Protein AF-A0A423UB93-F1 (afdb_monomer)

Structure (mmCIF, N/CA/C/O backbone):
data_AF-A0A423UB93-F1
#
_entry.id   AF-A0A423UB93-F1
#
loop_
_atom_site.group_PDB
_atom_site.id
_atom_site.type_symbol
_atom_site.label_atom_id
_atom_site.label_alt_id
_atom_site.label_comp_id
_atom_site.label_asym_id
_atom_site.label_entity_id
_atom_site.label_seq_id
_atom_site.pdbx_PDB_ins_code
_atom_site.Cartn_x
_atom_site.Cartn_y
_atom_site.Cartn_z
_atom_site.occupancy
_atom_site.B_iso_or_equiv
_atom_site.auth_seq_id
_atom_site.auth_comp_id
_atom_site.auth_asym_id
_atom_site.auth_atom_id
_atom_site.pdbx_PDB_model_num
ATOM 1 N N . MET A 1 1 ? 77.803 41.487 4.333 1.00 33.72 1 MET A N 1
ATOM 2 C CA . MET A 1 1 ? 78.411 42.287 3.250 1.00 33.72 1 MET A CA 1
ATOM 3 C C . MET A 1 1 ? 77.451 42.306 2.078 1.00 33.72 1 MET A C 1
ATOM 5 O O . MET A 1 1 ? 76.863 41.278 1.773 1.00 33.72 1 MET A O 1
ATOM 9 N N . ASN A 1 2 ? 77.248 43.502 1.536 1.00 24.89 2 ASN A N 1
ATOM 10 C CA . ASN A 1 2 ? 76.267 43.894 0.525 1.00 24.89 2 ASN A CA 1
ATOM 11 C C . ASN A 1 2 ? 76.384 43.108 -0.789 1.00 24.89 2 ASN A C 1
ATOM 13 O O . ASN A 1 2 ? 77.498 42.842 -1.229 1.00 24.89 2 ASN A O 1
ATOM 17 N N . SER A 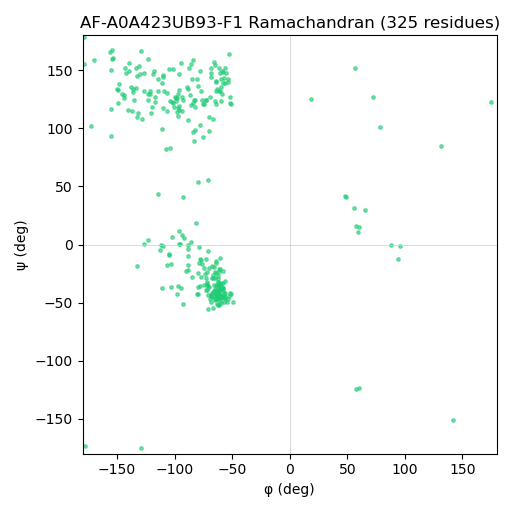1 3 ? 75.270 42.879 -1.490 1.00 27.81 3 SER A N 1
ATOM 18 C CA . SER A 1 3 ? 74.943 43.654 -2.707 1.00 27.81 3 SER A CA 1
ATOM 19 C C . SER A 1 3 ? 73.681 43.149 -3.427 1.00 27.81 3 SER A C 1
ATOM 21 O O . SER A 1 3 ? 73.551 41.996 -3.821 1.00 27.81 3 SER A O 1
ATOM 23 N N . SER A 1 4 ? 72.758 44.094 -3.564 1.00 25.36 4 SER A N 1
ATOM 24 C CA . SER A 1 4 ? 71.663 44.286 -4.527 1.00 25.36 4 SER A CA 1
ATOM 25 C C . SER A 1 4 ? 72.176 44.208 -5.998 1.00 25.36 4 SER A C 1
ATOM 27 O O . SER A 1 4 ? 73.375 44.369 -6.185 1.00 25.36 4 SER A O 1
ATOM 29 N N . ILE A 1 5 ? 71.443 44.047 -7.118 1.00 29.23 5 ILE A N 1
ATOM 30 C CA . ILE A 1 5 ? 70.077 44.398 -7.578 1.00 29.23 5 ILE A CA 1
ATOM 31 C C . ILE A 1 5 ? 69.901 43.843 -9.037 1.00 29.23 5 ILE A C 1
ATOM 33 O O . ILE A 1 5 ? 70.902 43.749 -9.739 1.00 29.23 5 ILE A O 1
ATOM 37 N N . SER A 1 6 ? 68.639 43.581 -9.454 1.00 26.97 6 SER A N 1
ATOM 38 C CA . SER A 1 6 ? 68.004 43.542 -10.818 1.00 26.97 6 SER A CA 1
ATOM 39 C C . SER A 1 6 ? 68.561 42.618 -11.943 1.00 26.97 6 SER A C 1
ATOM 41 O O . SER A 1 6 ? 69.736 42.301 -11.966 1.00 26.97 6 SER A O 1
ATOM 43 N N . ASN A 1 7 ? 67.804 42.106 -12.934 1.00 26.94 7 ASN A N 1
ATOM 44 C CA . ASN A 1 7 ? 66.597 42.604 -13.612 1.00 26.94 7 ASN A CA 1
ATOM 45 C C . ASN A 1 7 ? 65.929 41.535 -14.538 1.00 26.94 7 ASN A C 1
ATOM 47 O O . ASN A 1 7 ? 66.630 40.676 -15.060 1.00 26.94 7 ASN A O 1
ATOM 51 N N . LEU A 1 8 ? 64.627 41.742 -14.824 1.00 26.03 8 LEU A N 1
ATOM 52 C CA . LEU A 1 8 ? 63.845 41.460 -16.060 1.00 26.03 8 LEU A CA 1
ATOM 53 C C . LEU A 1 8 ? 63.448 40.027 -16.504 1.00 26.03 8 LEU A C 1
ATOM 55 O O . LEU A 1 8 ? 64.297 39.201 -16.820 1.00 26.03 8 LEU A O 1
ATOM 59 N N . GLY A 1 9 ? 62.134 39.852 -16.749 1.00 25.52 9 GLY A N 1
ATOM 60 C CA . GLY A 1 9 ? 61.626 39.153 -17.944 1.00 25.52 9 GLY A CA 1
ATOM 61 C C . GLY A 1 9 ? 60.557 38.068 -17.745 1.00 25.52 9 GLY A C 1
ATOM 62 O O . GLY A 1 9 ? 60.901 36.897 -17.671 1.00 25.52 9 GLY A O 1
ATOM 63 N N . ASP A 1 10 ? 59.288 38.491 -17.685 1.00 26.14 10 ASP A N 1
ATOM 64 C CA . ASP A 1 10 ? 58.016 37.867 -18.121 1.00 26.14 10 ASP A CA 1
ATOM 65 C C . ASP A 1 10 ? 57.930 36.352 -18.392 1.00 26.14 10 ASP A C 1
ATOM 67 O O . ASP A 1 10 ? 58.599 35.883 -19.302 1.00 26.14 10 ASP A O 1
ATOM 71 N N . ILE A 1 11 ? 56.979 35.651 -17.734 1.00 27.83 11 ILE A N 1
ATOM 72 C CA . ILE A 1 11 ? 55.852 34.904 -18.364 1.00 27.83 11 ILE A CA 1
ATOM 73 C C . ILE A 1 11 ? 54.698 34.775 -17.340 1.00 27.83 11 ILE A C 1
ATOM 75 O O . ILE A 1 11 ? 54.835 34.117 -16.308 1.00 27.83 11 ILE A O 1
ATOM 79 N N . GLU A 1 12 ? 53.541 35.368 -17.645 1.00 25.45 12 GLU A N 1
ATOM 80 C CA . GLU A 1 12 ? 52.267 35.165 -16.939 1.00 25.45 12 GLU A CA 1
ATOM 81 C C . GLU A 1 12 ? 51.601 33.830 -17.332 1.00 25.45 12 GLU A C 1
ATOM 83 O O . GLU A 1 12 ? 51.413 33.540 -18.512 1.00 25.45 12 GLU A O 1
ATOM 88 N N . ILE A 1 13 ? 51.149 33.050 -16.341 1.00 30.83 13 ILE A N 1
ATOM 89 C CA . ILE A 1 13 ? 50.100 32.026 -16.498 1.00 30.83 13 ILE A CA 1
ATOM 90 C C . ILE A 1 13 ? 49.107 32.220 -15.338 1.00 30.83 13 ILE A C 1
ATOM 92 O O . ILE A 1 13 ? 49.470 31.939 -14.192 1.00 30.83 13 ILE A O 1
ATOM 96 N N . PRO A 1 14 ? 47.865 32.692 -15.564 1.00 31.27 14 PRO A N 1
ATOM 97 C CA . PRO A 1 14 ? 46.893 32.804 -14.484 1.00 31.27 14 PRO A CA 1
ATOM 98 C C . PRO A 1 14 ? 46.320 31.436 -14.105 1.00 31.27 14 PRO A C 1
ATOM 100 O O . PRO A 1 14 ? 45.697 30.745 -14.912 1.00 31.27 14 PRO A O 1
ATOM 103 N N . ASN A 1 15 ? 46.514 31.083 -12.834 1.00 30.09 15 ASN A N 1
ATOM 104 C CA . ASN A 1 15 ? 45.893 29.949 -12.167 1.00 30.09 15 ASN A CA 1
ATOM 105 C C . ASN A 1 15 ? 44.367 30.103 -12.098 1.00 30.09 15 ASN A C 1
ATOM 107 O O . ASN A 1 15 ? 43.832 31.139 -11.703 1.00 30.09 15 ASN A O 1
ATOM 111 N N . VAL A 1 16 ? 43.690 29.010 -12.439 1.00 33.12 16 VAL A N 1
ATOM 112 C CA . VAL A 1 16 ? 42.244 28.817 -12.352 1.00 33.12 16 VAL A CA 1
ATOM 113 C C . VAL A 1 16 ? 41.783 28.938 -10.895 1.00 33.12 16 VAL A C 1
ATOM 115 O O . VAL A 1 16 ? 42.369 28.354 -9.983 1.00 33.12 16 VAL A O 1
ATOM 118 N N . LEU A 1 17 ? 40.720 29.719 -10.700 1.00 29.02 17 LEU A N 1
ATOM 119 C CA . LEU A 1 17 ? 40.068 30.011 -9.427 1.00 29.02 17 LEU A CA 1
ATOM 120 C C . LEU A 1 17 ? 39.715 28.748 -8.628 1.00 29.02 17 LEU A C 1
ATOM 122 O O . LEU A 1 17 ? 39.006 27.854 -9.087 1.00 29.02 17 LEU A O 1
ATOM 126 N N . ASN A 1 18 ? 40.178 28.758 -7.383 1.00 27.38 18 ASN A N 1
ATOM 127 C CA . ASN A 1 18 ? 39.911 27.796 -6.330 1.00 27.38 18 ASN A CA 1
ATOM 128 C C . ASN A 1 18 ? 38.508 28.072 -5.745 1.00 27.38 18 ASN A C 1
ATOM 130 O O . ASN A 1 18 ? 38.335 29.029 -4.989 1.00 27.38 18 ASN A O 1
ATOM 134 N N . GLN A 1 19 ? 37.495 27.274 -6.101 1.00 29.36 19 GLN A N 1
ATOM 135 C CA . GLN A 1 19 ? 36.200 27.290 -5.410 1.00 29.36 19 GLN A CA 1
ATOM 136 C C . GLN A 1 19 ? 36.189 26.228 -4.309 1.00 29.36 19 GLN A C 1
ATOM 138 O O . GLN A 1 19 ? 36.280 25.027 -4.556 1.00 29.36 19 GLN A O 1
ATOM 143 N N . GLN A 1 20 ? 36.094 26.722 -3.076 1.00 28.02 20 GLN A N 1
ATOM 144 C CA . GLN A 1 20 ? 35.960 25.966 -1.839 1.00 28.02 20 GLN A CA 1
ATOM 145 C C . GLN A 1 20 ? 34.811 24.950 -1.931 1.00 28.02 20 GLN A C 1
ATOM 147 O O . GLN A 1 20 ? 33.651 25.314 -2.121 1.00 28.02 20 GLN A O 1
ATOM 152 N N . GLN A 1 21 ? 35.136 23.669 -1.746 1.00 27.20 21 GLN A N 1
ATOM 153 C CA . GLN A 1 21 ? 34.155 22.613 -1.516 1.00 27.20 21 GLN A CA 1
ATOM 154 C C . GLN A 1 21 ? 33.481 22.841 -0.158 1.00 27.20 21 GLN A C 1
ATOM 156 O O . GLN A 1 21 ? 34.082 22.639 0.896 1.00 27.20 21 GLN A O 1
ATOM 161 N N . THR A 1 22 ? 32.217 23.255 -0.184 1.00 29.25 22 THR A N 1
ATOM 162 C CA . THR A 1 22 ? 31.338 23.200 0.984 1.00 29.25 22 THR A CA 1
ATOM 163 C C . THR A 1 22 ? 30.761 21.790 1.088 1.00 29.25 22 THR A C 1
ATOM 165 O O . THR A 1 22 ? 30.099 21.287 0.184 1.00 29.25 22 THR A O 1
ATOM 168 N N . VAL A 1 23 ? 31.063 21.119 2.195 1.00 31.30 23 VAL A N 1
ATOM 169 C CA . VAL A 1 23 ? 30.546 19.787 2.528 1.00 31.30 23 VAL A CA 1
ATOM 170 C C . VAL A 1 23 ? 29.092 19.943 3.008 1.00 31.30 23 VAL A C 1
ATOM 172 O O . VAL A 1 23 ? 28.875 20.702 3.958 1.00 31.30 23 VAL A O 1
ATOM 175 N N . PRO A 1 24 ? 28.078 19.272 2.425 1.00 31.25 24 PRO A N 1
ATOM 176 C CA . PRO A 1 24 ? 26.710 19.397 2.921 1.00 31.25 24 PRO A CA 1
ATOM 177 C C . PRO A 1 24 ? 26.540 18.668 4.258 1.00 31.25 24 PRO A C 1
ATOM 179 O O . PRO A 1 24 ? 26.809 17.471 4.376 1.00 31.25 24 PRO A O 1
ATOM 182 N N . ARG A 1 25 ? 26.070 19.404 5.271 1.00 30.19 25 ARG A N 1
ATOM 183 C CA . ARG A 1 25 ? 25.641 18.872 6.571 1.00 30.19 25 ARG A CA 1
ATOM 184 C C . ARG A 1 25 ? 24.423 17.954 6.419 1.00 30.19 25 ARG A C 1
ATOM 186 O O . ARG A 1 25 ? 23.482 18.262 5.694 1.00 30.19 25 ARG A O 1
ATOM 193 N N . GLN A 1 26 ? 24.433 16.864 7.184 1.00 37.31 26 GLN A N 1
ATOM 194 C CA . GLN A 1 26 ? 23.295 15.983 7.430 1.00 37.31 26 GLN A CA 1
ATOM 195 C C . GLN A 1 26 ? 22.251 16.688 8.308 1.00 37.31 26 GLN A C 1
ATOM 197 O O . GLN A 1 26 ? 22.400 16.697 9.523 1.00 37.31 26 GLN A O 1
ATOM 202 N N . THR A 1 27 ? 21.217 17.261 7.693 1.00 39.78 27 THR A N 1
ATOM 203 C CA . THR A 1 27 ? 19.857 17.430 8.245 1.00 39.78 27 THR A CA 1
ATOM 204 C C . THR A 1 27 ? 18.961 17.977 7.127 1.00 39.78 27 THR A C 1
ATOM 206 O O . THR A 1 27 ? 19.032 19.150 6.774 1.00 39.78 27 THR A O 1
ATOM 209 N N . GLY A 1 28 ? 18.145 17.120 6.509 1.00 29.50 28 GLY A N 1
ATOM 210 C CA . GLY A 1 28 ? 17.323 17.482 5.348 1.00 29.50 28 GLY A CA 1
ATOM 211 C C . GLY A 1 28 ? 15.844 17.590 5.690 1.00 29.50 28 GLY A C 1
ATOM 212 O O . GLY A 1 28 ? 15.096 16.651 5.447 1.00 29.50 28 GLY A O 1
ATOM 213 N N . SER A 1 29 ? 15.436 18.735 6.240 1.00 29.66 29 SER A N 1
ATOM 214 C CA . SER A 1 29 ? 14.033 19.162 6.281 1.00 29.66 29 SER A CA 1
ATOM 215 C C . SER A 1 29 ? 13.413 19.219 4.880 1.00 29.66 29 SER A C 1
ATOM 217 O O . SER A 1 29 ? 14.084 19.495 3.887 1.00 29.66 29 SER A O 1
ATOM 219 N N . LEU A 1 30 ? 12.096 19.015 4.844 1.00 42.00 30 LEU A N 1
ATOM 220 C CA . LEU A 1 30 ? 11.211 18.930 3.679 1.00 42.00 30 LEU A CA 1
ATOM 221 C C . LEU A 1 30 ? 10.988 20.279 2.950 1.00 42.00 30 LEU A C 1
ATOM 223 O O . LEU A 1 30 ? 9.855 20.724 2.788 1.00 42.00 30 LEU A O 1
ATOM 227 N N . ALA A 1 31 ? 12.045 20.968 2.520 1.00 43.59 31 ALA A N 1
ATOM 228 C CA . ALA A 1 31 ? 11.890 22.172 1.701 1.00 43.59 31 ALA A CA 1
ATOM 229 C C . ALA A 1 31 ? 13.125 22.455 0.843 1.00 43.59 31 ALA A C 1
ATOM 231 O O . ALA A 1 31 ? 14.027 23.166 1.279 1.00 43.59 31 ALA A O 1
ATOM 232 N N . THR A 1 32 ? 13.142 21.974 -0.403 1.00 34.62 32 THR A N 1
ATOM 233 C CA . THR A 1 32 ? 14.061 22.497 -1.421 1.00 34.62 32 THR A CA 1
ATOM 234 C C . THR A 1 32 ? 13.432 22.542 -2.825 1.00 34.62 32 THR A C 1
ATOM 236 O O . THR A 1 32 ? 12.913 21.555 -3.334 1.00 34.62 32 THR A O 1
ATOM 239 N N . HIS A 1 33 ? 13.549 23.740 -3.419 1.00 38.16 33 HIS A N 1
ATOM 240 C CA . HIS A 1 33 ? 13.432 24.151 -4.831 1.00 38.16 33 HIS A CA 1
ATOM 241 C C . HIS A 1 33 ? 12.033 2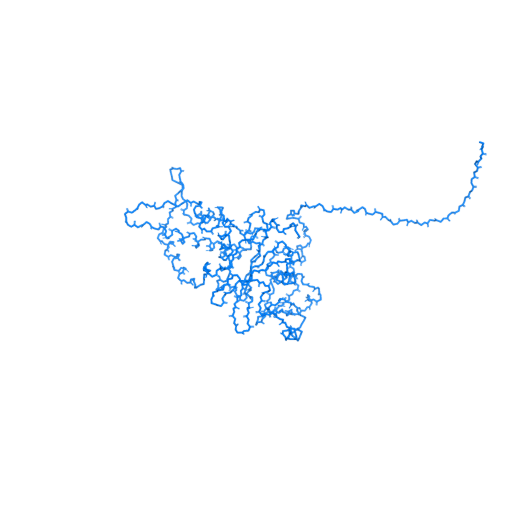4.309 -5.468 1.00 38.16 33 HIS A C 1
ATOM 243 O O . HIS A 1 33 ? 11.404 23.374 -5.954 1.00 38.16 33 HIS A O 1
ATOM 249 N N . SER A 1 34 ? 11.602 25.573 -5.574 1.00 40.22 34 SER A N 1
ATOM 250 C CA . SER A 1 34 ? 10.410 26.037 -6.304 1.00 40.22 34 SER A CA 1
ATOM 251 C C . SER A 1 34 ? 10.423 25.734 -7.809 1.00 40.22 34 SER A C 1
ATOM 253 O O . SER A 1 34 ? 9.355 25.686 -8.418 1.00 40.22 34 SER A O 1
ATOM 255 N N . ASP A 1 35 ? 11.596 25.496 -8.404 1.00 37.53 35 ASP A N 1
ATOM 256 C CA . ASP A 1 35 ? 11.749 25.332 -9.857 1.00 37.53 35 ASP A CA 1
ATOM 257 C C . ASP A 1 35 ? 11.484 23.892 -10.342 1.00 37.53 35 ASP A C 1
ATOM 259 O O . ASP A 1 35 ? 10.946 23.698 -11.436 1.00 37.53 35 ASP A O 1
ATOM 263 N N . ASP A 1 36 ? 11.716 22.873 -9.504 1.00 47.88 36 ASP A N 1
ATOM 264 C CA . ASP A 1 36 ? 11.377 21.470 -9.818 1.00 47.88 36 ASP A CA 1
ATOM 265 C C . ASP A 1 36 ? 9.854 21.248 -9.920 1.00 47.88 36 ASP A C 1
ATOM 267 O O . ASP A 1 36 ? 9.362 20.383 -10.660 1.00 47.88 36 ASP A O 1
ATOM 271 N N . HIS A 1 37 ? 9.067 22.080 -9.235 1.00 48.88 37 HIS A N 1
ATOM 272 C CA . HIS A 1 37 ? 7.607 22.041 -9.304 1.00 48.88 37 HIS A CA 1
ATOM 273 C C . HIS A 1 37 ? 7.040 22.505 -10.654 1.00 48.88 37 HIS A C 1
ATOM 275 O O . HIS A 1 37 ? 5.893 22.180 -10.961 1.00 48.88 37 HIS A O 1
ATOM 281 N N . ALA A 1 38 ? 7.793 23.253 -11.469 1.00 45.78 38 ALA A N 1
ATOM 282 C CA . ALA A 1 38 ? 7.314 23.719 -12.771 1.00 45.78 38 ALA A CA 1
ATOM 283 C C . ALA A 1 38 ? 7.413 22.618 -13.844 1.00 45.78 38 ALA A C 1
ATOM 285 O O . ALA A 1 38 ? 6.462 22.396 -14.595 1.00 45.78 38 ALA A O 1
ATOM 286 N N . ILE A 1 39 ? 8.525 21.874 -13.868 1.00 52.16 39 ILE A N 1
ATOM 287 C CA . ILE A 1 39 ? 8.779 20.791 -14.837 1.00 52.16 39 ILE A CA 1
ATOM 288 C C . ILE A 1 39 ? 7.886 19.571 -14.548 1.00 52.16 39 ILE A C 1
ATOM 290 O O . ILE A 1 39 ? 7.381 18.924 -15.465 1.00 52.16 39 ILE A O 1
ATOM 294 N N . THR A 1 40 ? 7.615 19.287 -13.272 1.00 56.25 40 THR A N 1
ATOM 295 C CA . THR A 1 40 ? 6.806 18.132 -12.839 1.00 56.25 40 THR A CA 1
ATOM 296 C C . THR A 1 40 ? 5.299 18.265 -13.105 1.00 56.25 40 THR A C 1
ATOM 298 O O . THR A 1 40 ? 4.586 17.258 -13.061 1.00 56.25 40 THR A O 1
ATOM 301 N N . ARG A 1 41 ? 4.802 19.465 -13.450 1.00 57.19 41 ARG A N 1
ATOM 302 C CA . ARG A 1 41 ? 3.390 19.701 -13.828 1.00 57.19 41 ARG A CA 1
ATOM 303 C C . ARG A 1 41 ? 3.044 19.227 -15.239 1.00 57.19 41 ARG A C 1
ATOM 305 O O . ARG A 1 41 ? 1.864 19.077 -15.557 1.00 57.19 41 ARG A O 1
ATOM 312 N N . ILE A 1 42 ? 4.043 18.981 -16.087 1.00 64.81 42 ILE A N 1
ATOM 313 C CA . ILE A 1 42 ? 3.837 18.545 -17.469 1.00 64.81 42 ILE A CA 1
ATOM 314 C C . ILE A 1 42 ? 4.107 17.044 -17.563 1.00 64.81 42 ILE A C 1
ATOM 316 O O . ILE A 1 42 ? 5.188 16.550 -17.247 1.00 64.81 42 ILE A O 1
ATOM 320 N N . LYS A 1 43 ? 3.104 16.292 -18.025 1.00 75.25 43 LYS A N 1
ATOM 321 C CA . LYS A 1 43 ? 3.238 14.849 -18.251 1.00 75.25 43 LYS A CA 1
ATOM 322 C C . LYS A 1 43 ? 4.270 14.598 -19.350 1.00 75.25 43 LYS A C 1
ATOM 324 O O . LYS A 1 43 ? 4.071 15.017 -20.486 1.00 75.25 43 LYS A O 1
ATOM 329 N N . ASN A 1 44 ? 5.323 13.852 -19.033 1.00 82.62 44 ASN A N 1
ATOM 330 C CA . ASN A 1 44 ? 6.382 13.485 -19.978 1.00 82.62 44 ASN A CA 1
ATOM 331 C C . ASN A 1 44 ? 6.131 12.153 -20.701 1.00 82.62 44 ASN A C 1
ATOM 333 O O . ASN A 1 44 ? 7.014 11.660 -21.392 1.00 82.62 44 ASN A O 1
ATOM 337 N N . MET A 1 45 ? 4.966 11.529 -20.504 1.00 87.12 45 MET A N 1
ATOM 338 C CA . MET A 1 45 ? 4.680 10.207 -21.050 1.00 87.12 45 MET A CA 1
ATOM 339 C C . MET A 1 45 ? 3.201 10.037 -21.366 1.00 87.12 45 MET A C 1
ATOM 341 O O . MET A 1 45 ? 2.330 10.326 -20.544 1.00 87.12 45 MET A O 1
ATOM 345 N N . ARG A 1 46 ? 2.923 9.521 -22.566 1.00 90.50 46 ARG A N 1
ATOM 346 C CA . ARG A 1 46 ? 1.554 9.319 -23.056 1.00 90.50 46 ARG A CA 1
ATOM 347 C C . ARG A 1 46 ? 0.922 8.044 -22.501 1.00 90.50 46 ARG A C 1
ATOM 349 O O . ARG A 1 46 ? -0.252 8.057 -22.124 1.00 90.50 46 ARG A O 1
ATOM 356 N N . MET A 1 47 ? 1.679 6.947 -22.453 1.00 95.75 47 MET A N 1
ATOM 357 C CA . MET A 1 47 ? 1.148 5.631 -22.099 1.00 95.75 47 MET A CA 1
ATOM 358 C C . MET A 1 47 ? 2.221 4.692 -21.541 1.00 95.75 47 MET A C 1
ATOM 360 O O . MET A 1 47 ? 3.373 4.725 -21.966 1.00 95.75 47 MET A O 1
ATOM 364 N N . ILE A 1 48 ? 1.815 3.783 -20.656 1.00 97.44 48 ILE A N 1
ATOM 365 C CA . ILE A 1 48 ? 2.585 2.582 -20.311 1.00 97.44 48 ILE A CA 1
ATOM 366 C C . ILE A 1 48 ? 1.806 1.319 -20.674 1.00 97.44 48 ILE A C 1
ATOM 368 O O . ILE A 1 48 ? 0.576 1.317 -20.606 1.00 97.44 48 ILE A O 1
ATOM 372 N N . GLU A 1 49 ? 2.512 0.244 -21.014 1.00 98.06 49 GLU A N 1
ATOM 373 C CA . GLU A 1 49 ? 1.975 -1.115 -21.117 1.00 98.06 49 GLU A CA 1
ATOM 374 C C . GLU A 1 49 ? 2.547 -1.952 -19.964 1.00 98.06 49 GLU A C 1
ATOM 376 O O . GLU A 1 49 ? 3.761 -2.123 -19.864 1.00 98.06 49 GLU A O 1
ATOM 381 N N . LEU A 1 50 ? 1.679 -2.439 -19.075 1.00 98.00 50 LEU A N 1
ATOM 382 C CA . LEU A 1 50 ? 2.033 -3.266 -17.921 1.00 98.00 50 LEU A CA 1
ATOM 383 C C . LEU A 1 50 ? 1.108 -4.485 -17.876 1.00 98.00 50 LEU A C 1
ATOM 385 O O . LEU A 1 50 ? -0.101 -4.361 -17.654 1.00 98.00 50 LEU A O 1
ATOM 389 N N . GLY A 1 51 ? 1.683 -5.668 -18.098 1.00 95.25 51 GLY A N 1
ATOM 390 C CA . GLY A 1 51 ? 0.912 -6.901 -18.257 1.00 95.25 51 GLY A CA 1
ATOM 391 C C . GLY A 1 51 ? -0.092 -6.761 -19.404 1.00 95.25 51 GLY A C 1
ATOM 392 O O . GLY A 1 51 ? 0.272 -6.411 -20.523 1.00 95.25 51 GLY A O 1
ATOM 393 N N . LYS A 1 52 ? -1.376 -6.989 -19.119 1.00 94.50 52 LYS A N 1
ATOM 394 C CA . LYS A 1 52 ? -2.471 -6.857 -20.099 1.00 94.50 52 LYS A CA 1
ATOM 395 C C . LYS A 1 52 ? -3.043 -5.441 -20.235 1.00 94.50 52 LYS A C 1
ATOM 397 O O . LYS A 1 52 ? -4.011 -5.249 -20.967 1.00 94.50 52 LYS A O 1
ATOM 402 N N . TYR A 1 53 ? -2.503 -4.459 -19.513 1.00 97.81 53 TYR A N 1
ATOM 403 C CA . TYR A 1 53 ? -3.090 -3.125 -19.421 1.00 97.81 53 TYR A CA 1
ATOM 404 C C . TYR A 1 53 ? -2.252 -2.071 -20.126 1.00 97.81 53 TYR A C 1
ATOM 406 O O . TYR A 1 53 ? -1.036 -2.009 -19.957 1.00 97.81 53 TYR A O 1
ATOM 414 N N . ARG A 1 54 ? -2.940 -1.172 -20.831 1.00 97.69 54 ARG A N 1
ATOM 415 C CA . ARG A 1 54 ? -2.396 0.115 -21.259 1.00 97.69 54 ARG A CA 1
ATOM 416 C C . ARG A 1 54 ? -2.963 1.217 -20.382 1.00 97.69 54 ARG A C 1
ATOM 418 O O . ARG A 1 54 ? -4.179 1.346 -20.262 1.00 97.69 54 ARG A O 1
ATOM 425 N N . ILE A 1 55 ? -2.087 1.982 -19.744 1.00 97.62 55 ILE A N 1
ATOM 426 C CA . ILE A 1 55 ? -2.455 2.917 -18.680 1.00 97.62 55 ILE A CA 1
ATOM 427 C C . ILE A 1 55 ? -1.898 4.294 -19.032 1.00 97.62 55 ILE A C 1
ATOM 429 O O . ILE A 1 55 ? -0.728 4.420 -19.390 1.00 97.62 55 ILE A O 1
ATOM 433 N N . LYS A 1 56 ? -2.736 5.329 -18.934 1.00 96.62 56 LYS A N 1
ATOM 434 C CA . LYS A 1 56 ? -2.311 6.724 -19.098 1.00 96.62 56 LYS A CA 1
ATOM 435 C C . LYS A 1 56 ? -1.748 7.247 -17.768 1.00 96.62 56 LYS A C 1
ATOM 437 O O . LYS A 1 56 ? -2.491 7.230 -16.783 1.00 96.62 56 LYS A O 1
ATOM 442 N N . PRO A 1 57 ? -0.491 7.719 -17.721 1.00 95.38 57 PRO A N 1
ATOM 443 C CA . PRO A 1 57 ? 0.071 8.356 -16.535 1.00 95.38 57 PRO A CA 1
ATOM 444 C C . PRO A 1 57 ? -0.711 9.596 -16.083 1.00 95.38 57 PRO A C 1
ATOM 446 O O . PRO A 1 57 ? -1.316 10.328 -16.880 1.00 95.38 57 PRO A O 1
ATOM 449 N N . TRP A 1 58 ? -0.703 9.841 -14.777 1.00 93.94 58 TRP A N 1
ATOM 450 C CA . TRP A 1 58 ? -1.342 11.006 -14.166 1.00 93.94 58 TRP A CA 1
ATOM 451 C C . TRP A 1 58 ? -0.355 12.146 -13.972 1.00 93.94 58 TRP A C 1
ATOM 453 O O . TRP A 1 58 ? -0.716 13.287 -14.237 1.00 93.94 58 TRP A O 1
ATOM 463 N N . TYR A 1 59 ? 0.883 11.818 -13.614 1.00 92.50 59 TYR A N 1
ATOM 464 C CA . TYR A 1 59 ? 1.926 12.779 -13.283 1.00 92.50 59 TYR A CA 1
ATOM 465 C C . TYR A 1 59 ? 3.208 12.503 -14.063 1.00 92.50 59 TYR A C 1
ATOM 467 O O . TYR A 1 59 ? 3.387 11.434 -14.657 1.00 92.50 59 TYR A O 1
ATOM 475 N N . PHE A 1 60 ? 4.113 13.477 -14.035 1.00 91.81 60 PHE A N 1
ATOM 476 C CA . PHE A 1 60 ? 5.495 13.290 -14.452 1.00 91.81 60 PHE A CA 1
ATOM 477 C C . PHE A 1 60 ? 6.165 12.181 -13.633 1.00 91.81 60 PHE A C 1
ATOM 479 O O . PHE A 1 60 ? 6.010 12.139 -12.408 1.00 91.81 60 PHE A O 1
ATOM 486 N N . SER A 1 61 ? 6.958 11.339 -14.301 1.00 92.88 61 SER A N 1
ATOM 487 C CA . SER A 1 61 ? 7.892 10.411 -13.658 1.00 92.88 61 SER A CA 1
ATOM 488 C C . SER A 1 61 ? 9.263 10.469 -14.342 1.00 92.88 61 SER A C 1
ATOM 490 O O . SER A 1 61 ? 9.312 10.439 -15.575 1.00 92.88 61 SER A O 1
ATOM 492 N N . PRO A 1 62 ? 10.373 10.520 -13.587 1.00 92.56 62 PRO A N 1
ATOM 493 C CA . PRO A 1 62 ? 11.726 10.732 -14.105 1.00 92.56 62 PRO A CA 1
ATOM 494 C C . PRO A 1 62 ? 12.336 9.451 -14.698 1.00 92.56 62 PRO A C 1
ATOM 496 O O . PRO A 1 62 ? 13.428 9.027 -14.328 1.00 92.56 62 PRO A O 1
ATOM 499 N N . TYR A 1 63 ? 11.628 8.811 -15.631 1.00 93.38 63 TYR A N 1
ATOM 500 C CA . TYR A 1 63 ? 12.236 7.798 -16.492 1.00 93.38 63 TYR A CA 1
ATOM 501 C C . TYR A 1 63 ? 13.367 8.431 -17.323 1.00 93.38 63 TYR A C 1
ATOM 503 O O . TYR A 1 63 ? 13.286 9.622 -17.637 1.00 93.38 63 TYR A O 1
ATOM 511 N N . PRO A 1 64 ? 14.399 7.660 -17.725 1.00 92.38 64 PRO A N 1
ATOM 512 C CA . PRO A 1 64 ? 15.492 8.198 -18.530 1.00 92.38 64 PRO A CA 1
ATOM 513 C C . PRO A 1 64 ? 14.980 8.901 -19.796 1.00 92.38 64 PRO A C 1
ATOM 515 O O . PRO A 1 64 ? 14.034 8.428 -20.429 1.00 92.38 64 PRO A O 1
ATOM 518 N N . GLN A 1 65 ? 15.616 10.011 -20.180 1.00 87.31 65 GLN A N 1
ATOM 519 C CA . GLN A 1 65 ? 15.136 10.928 -21.228 1.00 87.31 65 GLN A CA 1
ATOM 520 C C . GLN A 1 65 ? 14.882 10.244 -22.583 1.00 87.31 65 GLN A C 1
ATOM 522 O O . GLN A 1 65 ? 13.947 10.572 -23.305 1.00 87.31 65 GLN A O 1
ATOM 527 N N . GLU A 1 66 ? 15.647 9.207 -22.909 1.00 89.06 66 GLU A N 1
ATOM 528 C CA . GLU A 1 66 ? 15.443 8.377 -24.104 1.00 89.06 66 GLU A CA 1
ATOM 529 C C . GLU A 1 66 ? 14.082 7.649 -24.163 1.00 89.06 66 GLU A C 1
ATOM 531 O O . GLU A 1 66 ? 13.738 7.080 -25.200 1.00 89.06 66 GLU A O 1
ATOM 536 N N . TYR A 1 67 ? 13.318 7.636 -23.067 1.00 88.88 67 TYR A N 1
ATOM 537 C CA . TYR A 1 67 ? 11.974 7.069 -22.993 1.00 88.88 67 TYR A CA 1
ATOM 538 C C . TYR A 1 67 ? 10.859 8.123 -23.003 1.00 88.88 67 TYR A C 1
ATOM 540 O O . TYR A 1 67 ? 9.714 7.767 -23.275 1.00 88.88 67 TYR A O 1
ATOM 548 N N . THR A 1 68 ? 11.154 9.399 -22.730 1.00 79.81 68 THR A N 1
ATOM 549 C CA . THR A 1 68 ? 10.125 10.452 -22.604 1.00 79.81 68 THR A CA 1
ATOM 550 C C . THR A 1 68 ? 9.504 10.835 -23.946 1.00 79.81 68 THR A C 1
ATOM 552 O O . THR A 1 68 ? 8.369 11.290 -24.001 1.00 79.81 68 THR A O 1
ATOM 555 N N . ASN A 1 69 ? 10.217 10.598 -25.049 1.00 80.94 69 ASN A N 1
ATOM 556 C CA . ASN A 1 69 ? 9.729 10.885 -26.401 1.00 80.94 69 ASN A CA 1
ATOM 557 C C . ASN A 1 69 ? 8.946 9.716 -27.024 1.00 80.94 69 ASN A C 1
ATOM 559 O O . ASN A 1 69 ? 8.507 9.809 -28.168 1.00 80.94 69 ASN A O 1
ATOM 563 N N . LEU A 1 70 ? 8.794 8.598 -26.306 1.00 87.75 70 LEU A N 1
ATOM 564 C CA . LEU A 1 70 ? 8.075 7.430 -26.803 1.00 87.75 70 LEU A CA 1
ATOM 565 C C . LEU A 1 70 ? 6.571 7.566 -26.551 1.00 87.75 70 LEU A C 1
ATOM 567 O O . LEU A 1 70 ? 6.135 7.980 -25.477 1.00 87.75 70 LEU A O 1
ATOM 571 N N . ASP A 1 71 ? 5.762 7.104 -27.507 1.00 89.44 71 ASP A N 1
ATOM 572 C CA . ASP A 1 71 ? 4.308 7.028 -27.325 1.00 89.44 71 ASP A CA 1
ATOM 573 C C . ASP A 1 71 ? 3.906 6.041 -26.221 1.00 89.44 71 ASP A C 1
ATOM 575 O O . ASP A 1 71 ? 2.871 6.210 -25.572 1.00 89.44 71 ASP A O 1
ATOM 579 N N . CYS A 1 72 ? 4.718 5.002 -26.002 1.00 95.12 72 CYS A N 1
ATOM 580 C CA . CYS A 1 72 ? 4.466 4.002 -24.977 1.00 95.12 72 CYS A CA 1
ATOM 581 C C . CYS A 1 72 ? 5.757 3.388 -24.422 1.00 95.12 72 CYS A C 1
ATOM 583 O O . CYS A 1 72 ? 6.622 2.951 -25.185 1.00 95.12 72 CYS A O 1
ATOM 585 N N . ILE A 1 73 ? 5.847 3.291 -23.092 1.00 96.25 73 ILE A N 1
ATOM 586 C CA . ILE A 1 73 ? 6.859 2.480 -22.403 1.00 96.25 73 ILE A CA 1
ATOM 587 C C . ILE A 1 73 ? 6.275 1.114 -22.051 1.00 96.25 73 ILE A C 1
ATOM 589 O O . ILE A 1 73 ? 5.201 1.013 -21.466 1.00 96.25 73 ILE A O 1
ATOM 593 N N . TYR A 1 74 ? 7.027 0.056 -22.335 1.00 97.81 74 TYR A N 1
ATOM 594 C CA . TYR A 1 74 ? 6.627 -1.323 -22.066 1.00 97.81 74 TYR A CA 1
ATOM 595 C C . TYR A 1 74 ? 7.320 -1.828 -20.803 1.00 97.81 74 TYR A C 1
ATOM 597 O O . TYR A 1 74 ? 8.547 -1.830 -20.733 1.00 97.81 74 TYR A O 1
ATOM 605 N N . ILE A 1 75 ? 6.561 -2.259 -19.801 1.00 98.38 75 ILE A N 1
ATOM 606 C CA . ILE A 1 75 ? 7.073 -2.619 -18.477 1.00 98.38 75 ILE A CA 1
ATOM 607 C C . ILE A 1 75 ? 6.809 -4.102 -18.220 1.00 98.38 75 ILE A C 1
ATOM 609 O O . ILE A 1 75 ? 5.684 -4.586 -18.333 1.00 98.38 75 ILE A O 1
ATOM 613 N N . CYS A 1 76 ? 7.860 -4.837 -17.856 1.00 98.31 76 CYS A N 1
ATOM 614 C CA . CYS A 1 76 ? 7.725 -6.225 -17.424 1.00 98.31 76 CYS A CA 1
ATOM 615 C C . CYS A 1 76 ? 6.922 -6.308 -16.123 1.00 98.31 76 CYS A C 1
ATOM 617 O O . CYS A 1 76 ? 7.329 -5.726 -15.123 1.00 98.31 76 CYS A O 1
ATOM 619 N N . GLU A 1 77 ? 5.828 -7.070 -16.107 1.00 96.62 77 GLU A N 1
ATOM 620 C CA . GLU A 1 77 ? 4.942 -7.159 -14.936 1.00 96.62 77 GLU A CA 1
ATOM 621 C C . GLU A 1 77 ? 5.564 -7.852 -13.715 1.00 96.62 77 GLU A C 1
ATOM 623 O O . GLU A 1 77 ? 5.094 -7.641 -12.603 1.00 96.62 77 GLU A O 1
ATOM 628 N N . PHE A 1 78 ? 6.643 -8.620 -13.908 1.00 97.62 78 PHE A N 1
ATOM 629 C CA . PHE A 1 78 ? 7.292 -9.370 -12.828 1.00 97.62 78 PHE A CA 1
ATOM 630 C C . PHE A 1 78 ? 8.519 -8.676 -12.244 1.00 97.62 78 PHE A C 1
ATOM 632 O O . PHE A 1 78 ? 8.691 -8.682 -11.036 1.00 97.62 78 PHE A O 1
ATOM 639 N N . CYS A 1 79 ? 9.387 -8.086 -13.076 1.00 97.88 79 CYS A N 1
ATOM 640 C CA . CYS A 1 79 ? 10.623 -7.433 -12.607 1.00 97.88 79 CYS A CA 1
ATOM 641 C C . CYS A 1 79 ? 10.607 -5.902 -12.736 1.00 97.88 79 CYS A C 1
ATOM 643 O O . CYS A 1 79 ? 11.596 -5.241 -12.416 1.00 97.88 79 CYS A O 1
ATOM 645 N N . LEU A 1 80 ? 9.515 -5.344 -13.269 1.00 98.50 80 LEU A N 1
ATOM 646 C CA . LEU A 1 80 ? 9.286 -3.911 -13.491 1.00 98.50 80 LEU A CA 1
ATOM 647 C C . LEU A 1 80 ? 10.302 -3.218 -14.408 1.00 98.50 80 LEU A C 1
ATOM 649 O O . LEU A 1 80 ? 10.293 -1.996 -14.552 1.00 98.50 80 LEU A O 1
ATOM 653 N N . LYS A 1 81 ? 11.159 -3.980 -15.096 1.00 98.06 81 LYS A N 1
ATOM 654 C CA . LYS A 1 81 ? 12.120 -3.412 -16.039 1.00 98.06 81 LYS A CA 1
ATOM 655 C C . LYS A 1 81 ? 11.383 -2.859 -17.263 1.00 98.06 81 LYS A C 1
ATOM 657 O O . LYS A 1 81 ? 10.631 -3.579 -17.922 1.00 98.06 81 LYS A O 1
ATOM 662 N N . TYR A 1 82 ? 11.648 -1.599 -17.584 1.00 97.00 82 TYR A N 1
ATOM 663 C CA . TYR A 1 82 ? 11.039 -0.866 -18.694 1.00 97.00 82 TYR A CA 1
ATOM 664 C C . TYR A 1 82 ? 11.799 -1.060 -20.021 1.00 97.00 82 TYR A C 1
ATOM 666 O O . TYR A 1 82 ? 12.998 -1.361 -20.049 1.00 97.00 82 TYR A O 1
ATOM 674 N N . ARG A 1 83 ? 11.088 -0.961 -21.149 1.00 97.06 83 ARG A N 1
ATOM 675 C CA . ARG A 1 83 ? 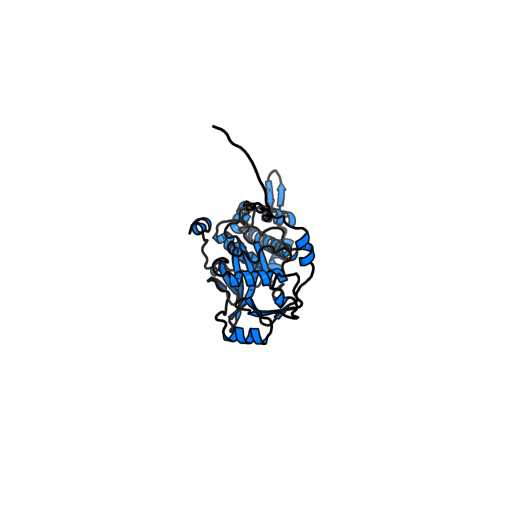11.558 -1.239 -22.516 1.00 97.06 83 ARG A CA 1
ATOM 676 C C . ARG A 1 83 ? 10.968 -0.247 -23.514 1.00 97.06 83 ARG A C 1
ATOM 678 O O . ARG A 1 83 ? 9.828 0.183 -23.374 1.00 97.06 83 ARG A O 1
ATOM 685 N N . LYS A 1 84 ? 11.754 0.053 -24.555 1.00 94.75 84 LYS A N 1
ATOM 686 C CA . LYS A 1 84 ? 11.408 1.026 -25.606 1.00 94.75 84 LYS A CA 1
ATOM 687 C C . LYS A 1 84 ? 10.355 0.525 -26.602 1.00 94.75 84 LYS A C 1
ATOM 689 O O . LYS A 1 84 ? 9.757 1.319 -27.310 1.00 94.75 84 LYS A O 1
ATOM 694 N N . SER A 1 85 ? 10.154 -0.790 -26.708 1.00 95.44 85 SER A N 1
ATOM 695 C CA . SER A 1 85 ? 9.214 -1.378 -27.668 1.00 95.44 85 SER A CA 1
ATOM 696 C C . SER A 1 85 ? 8.693 -2.736 -27.212 1.00 95.44 85 SER A C 1
ATOM 698 O O . SER A 1 85 ? 9.349 -3.438 -26.432 1.00 95.44 85 SER A O 1
ATOM 700 N N . ARG A 1 86 ? 7.550 -3.142 -27.773 1.00 96.00 86 ARG A N 1
ATOM 701 C CA . ARG A 1 86 ? 6.934 -4.452 -27.533 1.00 96.00 86 ARG A CA 1
ATOM 702 C C . ARG A 1 86 ? 7.874 -5.616 -27.858 1.00 96.00 86 ARG A C 1
ATOM 704 O O . ARG A 1 86 ? 8.073 -6.481 -27.014 1.00 96.00 86 ARG A O 1
ATOM 711 N N . LYS A 1 87 ? 8.568 -5.572 -29.003 1.00 97.31 87 LYS A N 1
ATOM 712 C CA . LYS A 1 87 ? 9.576 -6.583 -29.393 1.00 97.31 87 LYS A CA 1
ATOM 713 C C . LYS A 1 87 ? 10.702 -6.718 -28.358 1.00 97.31 87 LYS A C 1
ATOM 715 O O . LYS A 1 87 ? 11.217 -7.806 -28.105 1.00 97.31 87 LYS A O 1
ATOM 720 N N . CYS A 1 88 ? 11.123 -5.609 -27.747 1.00 97.31 88 CYS A N 1
ATOM 721 C CA . CYS A 1 88 ? 12.133 -5.628 -26.687 1.00 97.31 88 CYS A CA 1
ATOM 722 C C . CYS A 1 88 ? 11.596 -6.204 -25.368 1.00 97.31 88 CYS A C 1
ATOM 724 O O . CYS A 1 88 ? 12.364 -6.832 -24.635 1.00 97.31 88 CYS A O 1
ATOM 726 N N . LEU A 1 89 ? 10.308 -6.009 -25.067 1.00 97.75 89 LEU A N 1
ATOM 727 C CA . LEU A 1 89 ? 9.642 -6.653 -23.935 1.00 97.75 89 LEU A CA 1
ATOM 728 C C . LEU A 1 89 ? 9.483 -8.163 -24.164 1.00 97.75 89 LEU A C 1
ATOM 730 O O . LEU A 1 89 ? 9.864 -8.932 -23.291 1.00 97.75 89 LEU A O 1
ATOM 734 N N . GLU A 1 90 ? 9.027 -8.599 -25.337 1.00 97.31 90 GLU A N 1
ATOM 735 C CA . GLU A 1 90 ? 8.862 -10.021 -25.686 1.00 97.31 90 GLU A CA 1
ATOM 736 C C . GLU A 1 90 ? 10.177 -10.802 -25.539 1.00 97.31 90 GLU A C 1
ATOM 738 O O . GLU A 1 90 ? 10.236 -11.797 -24.815 1.00 97.31 90 GLU A O 1
ATOM 743 N N . ARG A 1 91 ? 11.276 -10.289 -26.114 1.00 97.94 91 ARG A N 1
ATOM 744 C CA . ARG A 1 91 ? 12.619 -10.873 -25.930 1.00 97.94 91 ARG A CA 1
ATOM 745 C C . ARG A 1 91 ? 13.063 -10.902 -24.469 1.00 97.94 91 ARG A C 1
ATOM 747 O O . ARG A 1 91 ? 13.806 -11.793 -24.065 1.00 97.94 91 ARG A O 1
ATOM 754 N N . HIS A 1 92 ? 12.660 -9.910 -23.678 1.00 97.81 92 HIS A N 1
ATOM 755 C CA . HIS A 1 92 ? 12.966 -9.890 -22.253 1.00 97.81 92 HIS A CA 1
ATOM 756 C C . HIS A 1 92 ? 12.168 -10.949 -21.489 1.00 97.81 92 HIS A C 1
ATOM 758 O O . HIS A 1 92 ? 12.760 -11.629 -20.659 1.00 97.81 92 HIS A O 1
ATOM 764 N N . LEU A 1 93 ? 10.873 -11.114 -21.771 1.00 96.44 93 LEU A N 1
ATOM 765 C CA . LEU A 1 93 ? 10.007 -12.085 -21.095 1.00 96.44 93 LEU A CA 1
ATOM 766 C C . LEU A 1 93 ? 10.469 -13.532 -21.310 1.00 96.44 93 LEU A C 1
ATOM 768 O O . LEU A 1 93 ? 10.373 -14.325 -20.382 1.00 96.44 93 LEU A O 1
ATOM 772 N N . GLN A 1 94 ? 11.049 -13.851 -22.473 1.00 96.62 94 GLN A N 1
ATOM 773 C CA . GLN A 1 94 ? 11.655 -15.165 -22.744 1.00 96.62 94 GLN A CA 1
ATOM 774 C C . GLN A 1 94 ? 12.845 -15.496 -21.828 1.00 96.62 94 GLN A C 1
ATOM 776 O O . GLN A 1 94 ? 13.141 -16.662 -21.603 1.00 96.62 94 GLN A O 1
ATOM 781 N N . LYS A 1 95 ? 13.544 -14.474 -21.320 1.00 97.31 95 LYS A N 1
ATOM 782 C CA . LYS A 1 95 ? 14.767 -14.616 -20.511 1.00 97.31 95 LYS A CA 1
ATOM 783 C C . LYS A 1 95 ? 14.577 -14.182 -19.060 1.00 97.31 95 LYS A C 1
ATOM 785 O O . LYS A 1 95 ? 15.522 -14.229 -18.280 1.00 97.31 95 LYS A O 1
ATOM 790 N N . CYS A 1 96 ? 13.407 -13.651 -18.714 1.00 96.62 96 CYS A N 1
ATOM 791 C CA . CYS A 1 96 ? 13.177 -13.074 -17.401 1.00 96.62 96 CYS A CA 1
ATOM 792 C C . CYS A 1 96 ? 13.029 -14.207 -16.380 1.00 96.62 96 CYS A C 1
ATOM 794 O O . CYS A 1 96 ? 12.114 -15.016 -16.528 1.00 96.62 96 CYS A O 1
ATOM 796 N N . PRO A 1 97 ? 13.880 -14.262 -15.340 1.00 95.50 97 PRO A N 1
ATOM 797 C CA . PRO A 1 97 ? 13.796 -15.323 -14.342 1.00 95.50 97 PRO A CA 1
ATOM 798 C C . PRO A 1 97 ? 12.644 -15.096 -13.353 1.00 95.50 97 PRO A C 1
ATOM 800 O O . PRO A 1 97 ? 12.292 -15.994 -12.596 1.00 95.50 97 PRO A O 1
ATOM 803 N N . PHE A 1 98 ? 12.055 -13.896 -13.334 1.00 96.50 98 PHE A N 1
ATOM 804 C CA . PHE A 1 98 ? 11.045 -13.516 -12.355 1.00 96.50 98 PHE A CA 1
ATOM 805 C C . PHE A 1 98 ? 9.637 -13.881 -12.817 1.00 96.50 98 PHE A C 1
ATOM 807 O O . PHE A 1 98 ? 9.225 -13.556 -13.932 1.00 96.50 98 PHE A O 1
ATOM 814 N N . LYS A 1 99 ? 8.881 -14.480 -11.895 1.00 97.00 99 LYS A N 1
ATOM 815 C CA . LYS A 1 99 ? 7.426 -14.690 -11.978 1.00 97.00 99 LYS A CA 1
ATOM 816 C C . LYS A 1 99 ? 6.674 -14.083 -10.792 1.00 97.00 99 LYS A C 1
ATOM 818 O O . LYS A 1 99 ? 5.465 -14.249 -10.690 1.00 97.00 99 LYS A O 1
ATOM 823 N N . HIS A 1 100 ? 7.390 -13.389 -9.911 1.00 98.00 100 HIS A N 1
ATOM 824 C CA . HIS A 1 100 ? 6.887 -12.691 -8.732 1.00 98.00 100 HIS A CA 1
ATOM 825 C C . HIS A 1 100 ? 7.857 -11.569 -8.324 1.00 98.00 100 HIS A C 1
ATOM 827 O O . HIS A 1 100 ? 8.997 -11.561 -8.806 1.00 98.00 100 HIS A O 1
ATOM 833 N N . PRO A 1 101 ? 7.441 -10.634 -7.446 1.00 98.31 101 PRO A N 1
ATOM 834 C CA . PRO A 1 101 ? 8.337 -9.633 -6.876 1.00 98.31 101 PRO A CA 1
ATOM 835 C C . PRO A 1 101 ? 9.546 -10.279 -6.168 1.00 98.31 101 PRO A C 1
ATOM 837 O O . PRO A 1 101 ? 9.370 -11.275 -5.462 1.00 98.31 101 PRO A O 1
ATOM 840 N N . PRO A 1 102 ? 10.768 -9.735 -6.313 1.00 95.81 102 PRO A N 1
ATOM 841 C CA . PRO A 1 102 ? 11.971 -10.283 -5.691 1.00 95.81 102 PRO A CA 1
ATOM 842 C C . PRO A 1 102 ? 12.010 -9.966 -4.190 1.00 95.81 102 PRO A C 1
ATOM 844 O O . PRO A 1 102 ? 12.487 -8.916 -3.768 1.00 95.81 102 PRO A O 1
ATOM 847 N N . GLY A 1 103 ? 11.486 -10.876 -3.376 1.00 95.81 103 GLY A N 1
ATOM 848 C CA . GLY A 1 103 ? 11.398 -10.740 -1.926 1.00 95.81 103 GLY A CA 1
ATOM 849 C C . GLY A 1 103 ? 10.790 -11.980 -1.287 1.00 95.81 103 GLY A C 1
ATOM 850 O O . GLY A 1 103 ? 10.541 -12.978 -1.963 1.00 95.81 103 GLY A O 1
ATOM 851 N N . ASN A 1 104 ? 10.542 -11.903 0.016 1.00 97.94 104 ASN A N 1
ATOM 852 C CA . ASN A 1 104 ? 9.924 -13.002 0.748 1.00 97.94 104 ASN A CA 1
ATOM 853 C C . ASN A 1 104 ? 8.405 -12.882 0.646 1.00 97.94 104 ASN A C 1
ATOM 855 O O . ASN A 1 104 ? 7.861 -11.823 0.951 1.00 97.94 104 ASN A O 1
ATOM 859 N N . GLU A 1 105 ? 7.724 -13.955 0.251 1.00 98.56 105 GLU A N 1
ATOM 860 C CA . GLU A 1 105 ? 6.271 -14.045 0.400 1.00 98.56 105 GLU A CA 1
ATOM 861 C C . GLU A 1 105 ? 5.959 -14.180 1.896 1.00 98.56 105 GLU A C 1
ATOM 863 O O . GLU A 1 105 ? 6.290 -15.188 2.514 1.00 98.56 105 GLU A O 1
ATOM 868 N N . ILE A 1 106 ? 5.379 -13.138 2.492 1.00 98.62 106 ILE A N 1
ATOM 869 C CA . ILE A 1 106 ? 5.075 -13.094 3.934 1.00 98.62 106 ILE A CA 1
ATOM 870 C C . ILE A 1 106 ? 3.585 -13.288 4.219 1.00 98.62 106 ILE A C 1
ATOM 872 O O . ILE A 1 106 ? 3.185 -13.430 5.369 1.00 98.62 106 ILE A O 1
ATOM 876 N N . TYR A 1 107 ? 2.752 -13.280 3.181 1.00 98.69 107 TYR A N 1
ATOM 877 C CA . TYR A 1 107 ? 1.321 -13.521 3.286 1.00 98.69 107 TYR A CA 1
ATOM 878 C C . TYR A 1 107 ? 0.801 -14.188 2.028 1.00 98.69 107 TYR A C 1
ATOM 880 O O . TYR A 1 107 ? 1.129 -13.737 0.928 1.00 98.69 107 TYR A O 1
ATOM 888 N N . ARG A 1 108 ? -0.074 -15.182 2.196 1.00 98.12 108 ARG A N 1
ATOM 889 C CA . ARG A 1 108 ? -0.815 -15.801 1.097 1.00 98.12 108 ARG A CA 1
ATOM 890 C C . ARG A 1 108 ? -2.184 -16.289 1.554 1.00 98.12 108 ARG A C 1
ATOM 892 O O . ARG A 1 108 ? -2.272 -17.170 2.402 1.00 98.12 108 ARG A O 1
ATOM 899 N N . LYS A 1 109 ? -3.254 -15.792 0.928 1.00 97.69 109 LYS A N 1
ATOM 900 C CA . LYS A 1 109 ? -4.621 -16.308 1.106 1.00 97.69 109 LYS A CA 1
ATOM 901 C C . LYS A 1 109 ? -5.359 -16.325 -0.228 1.00 97.69 109 LYS A C 1
ATOM 903 O O . LYS A 1 109 ? -5.635 -15.282 -0.820 1.00 97.69 109 LYS A O 1
ATOM 908 N N . GLY A 1 110 ? -5.705 -17.524 -0.697 1.00 96.12 110 GLY A N 1
ATOM 909 C CA . GLY A 1 110 ? -6.289 -17.701 -2.027 1.00 96.12 110 GLY A CA 1
ATOM 910 C C . GLY A 1 110 ? -5.332 -17.208 -3.116 1.00 96.12 110 GLY A C 1
ATOM 911 O O . GLY A 1 110 ? -4.190 -17.659 -3.179 1.00 96.12 110 GLY A O 1
ATOM 912 N N . SER A 1 111 ? -5.795 -16.280 -3.955 1.00 96.62 111 SER A N 1
ATOM 913 C CA . SER A 1 111 ? -4.989 -15.658 -5.012 1.00 96.62 111 SER A CA 1
ATOM 914 C C . SER A 1 111 ? -4.220 -14.412 -4.563 1.00 96.62 111 SER A C 1
ATOM 916 O O . SER A 1 111 ? -3.489 -13.856 -5.373 1.00 96.62 111 SER A O 1
ATOM 918 N N . ILE A 1 112 ? -4.374 -13.938 -3.322 1.00 98.31 112 ILE A N 1
ATOM 919 C CA . ILE A 1 112 ? -3.716 -12.711 -2.857 1.00 98.31 112 ILE A CA 1
ATOM 920 C C . ILE A 1 112 ? -2.460 -13.050 -2.066 1.00 98.31 112 ILE A C 1
ATOM 922 O O . ILE A 1 112 ? -2.534 -13.767 -1.064 1.00 98.31 112 ILE A O 1
ATOM 926 N N . SER A 1 113 ? -1.341 -12.454 -2.477 1.00 98.69 113 SER A N 1
ATOM 927 C CA . SER A 1 113 ? -0.052 -12.576 -1.794 1.00 98.69 113 SER A CA 1
ATOM 928 C C . SER A 1 113 ? 0.595 -11.217 -1.546 1.00 98.69 113 SER A C 1
ATOM 930 O O . SER A 1 113 ? 0.478 -10.316 -2.384 1.00 98.69 113 SER A O 1
ATOM 932 N N . PHE A 1 114 ? 1.320 -11.085 -0.430 1.00 98.81 114 PHE A N 1
ATOM 933 C CA . PHE A 1 114 ? 2.215 -9.953 -0.170 1.00 98.81 114 PHE A CA 1
ATOM 934 C C . PHE A 1 114 ? 3.668 -10.408 -0.115 1.00 98.81 114 PHE A C 1
ATOM 936 O O . PHE A 1 114 ? 4.019 -11.344 0.605 1.00 98.81 114 PHE A O 1
ATOM 943 N N . PHE A 1 115 ? 4.513 -9.675 -0.831 1.00 98.81 115 PHE A N 1
ATOM 944 C CA . PHE A 1 115 ? 5.958 -9.837 -0.809 1.00 98.81 115 PHE A CA 1
ATOM 945 C C . PHE A 1 115 ? 6.594 -8.685 -0.038 1.00 98.81 115 PHE A C 1
ATOM 947 O O . PHE A 1 115 ? 6.298 -7.524 -0.321 1.00 98.81 115 PHE A O 1
ATOM 954 N N . GLU A 1 116 ? 7.482 -8.999 0.902 1.00 98.69 116 GLU A N 1
ATOM 955 C CA . GLU A 1 116 ? 8.349 -8.031 1.572 1.00 98.69 116 GLU A CA 1
ATOM 956 C C . GLU A 1 116 ? 9.685 -7.938 0.827 1.00 98.69 116 GLU A C 1
ATOM 958 O O . GLU A 1 116 ? 10.392 -8.935 0.647 1.00 98.69 116 GLU A O 1
ATOM 963 N N . LEU A 1 117 ? 10.049 -6.723 0.419 1.00 97.56 117 LEU A N 1
ATOM 964 C CA . LEU A 1 117 ? 11.304 -6.424 -0.251 1.00 97.56 117 LEU A CA 1
ATOM 965 C C . LEU A 1 117 ? 12.093 -5.386 0.543 1.00 97.56 117 LEU A C 1
ATOM 967 O O . LEU A 1 117 ? 11.583 -4.325 0.895 1.00 97.56 117 LEU A O 1
ATOM 971 N N . ASP A 1 118 ? 13.376 -5.666 0.747 1.00 97.50 118 ASP A N 1
ATOM 972 C CA . ASP A 1 118 ? 14.347 -4.687 1.231 1.00 97.50 118 ASP A CA 1
ATOM 973 C C . ASP A 1 118 ? 14.907 -3.883 0.052 1.00 97.50 118 ASP A C 1
ATOM 975 O O . ASP A 1 118 ? 15.512 -4.462 -0.857 1.00 97.50 118 ASP A O 1
ATOM 979 N N . GLY A 1 119 ? 14.716 -2.561 0.066 1.00 96.88 119 GLY A N 1
ATOM 980 C CA . GLY A 1 119 ? 15.168 -1.674 -1.002 1.00 96.88 119 GLY A CA 1
ATOM 981 C C . GLY A 1 119 ? 16.688 -1.593 -1.159 1.00 96.88 119 GLY A C 1
ATOM 982 O O . GLY A 1 119 ? 17.151 -1.351 -2.272 1.00 96.88 119 GLY A O 1
ATOM 983 N N . ARG A 1 120 ? 17.473 -1.889 -0.110 1.00 95.25 120 ARG A N 1
ATOM 984 C CA . ARG A 1 120 ? 18.944 -2.015 -0.201 1.00 95.25 120 ARG A CA 1
ATOM 985 C C . ARG A 1 120 ? 19.341 -3.299 -0.935 1.00 95.25 120 ARG A C 1
ATOM 987 O O . ARG A 1 120 ? 20.269 -3.293 -1.736 1.00 95.25 120 ARG A O 1
ATOM 994 N N . LYS A 1 121 ? 18.629 -4.407 -0.690 1.00 96.19 121 LYS A N 1
ATOM 995 C CA . LYS A 1 121 ? 18.928 -5.720 -1.300 1.00 96.19 121 LYS A CA 1
ATOM 996 C C . LYS A 1 121 ? 18.409 -5.845 -2.732 1.00 96.19 121 LYS A C 1
ATOM 998 O O . LYS A 1 121 ? 19.068 -6.448 -3.569 1.00 96.19 121 LYS A O 1
ATOM 1003 N N . ASN A 1 122 ? 17.245 -5.264 -3.022 1.00 96.69 122 ASN A N 1
ATOM 1004 C CA . ASN A 1 122 ? 16.558 -5.367 -4.314 1.00 96.69 122 ASN A CA 1
ATOM 1005 C C . ASN A 1 122 ? 16.489 -4.014 -5.038 1.00 96.69 122 ASN A C 1
ATOM 1007 O O . ASN A 1 122 ? 15.451 -3.650 -5.598 1.00 96.69 122 ASN A O 1
ATOM 1011 N N . LYS A 1 123 ? 17.603 -3.270 -5.033 1.00 96.12 123 LYS A N 1
ATOM 1012 C CA . LYS A 1 123 ? 17.688 -1.867 -5.471 1.00 96.12 123 LYS A CA 1
ATOM 1013 C C . LYS A 1 123 ? 17.061 -1.605 -6.838 1.00 96.12 123 LYS A C 1
ATOM 1015 O O . LYS A 1 123 ? 16.204 -0.739 -6.968 1.00 96.12 123 LYS A O 1
ATOM 1020 N N . LEU A 1 124 ? 17.399 -2.411 -7.847 1.00 96.62 124 LEU A N 1
ATOM 1021 C CA . LEU A 1 124 ? 16.872 -2.224 -9.203 1.00 96.62 124 LEU A CA 1
ATOM 1022 C C . LEU A 1 124 ? 15.343 -2.378 -9.273 1.00 96.62 124 LEU A C 1
ATOM 1024 O O . LEU A 1 124 ? 14.673 -1.604 -9.954 1.00 96.62 124 LEU A O 1
ATOM 1028 N N . TYR A 1 125 ? 14.780 -3.371 -8.581 1.00 98.12 125 TYR A N 1
ATOM 1029 C CA . TYR A 1 125 ? 13.330 -3.565 -8.557 1.00 98.12 125 TYR A CA 1
ATOM 1030 C C . TYR A 1 125 ? 12.638 -2.429 -7.800 1.00 98.12 125 TYR A C 1
ATOM 1032 O O . TYR A 1 125 ? 11.649 -1.887 -8.286 1.00 98.12 125 TYR A O 1
ATOM 1040 N N . ALA A 1 126 ? 13.183 -2.040 -6.644 1.00 98.06 126 ALA A N 1
ATOM 1041 C CA . ALA A 1 126 ? 12.652 -0.953 -5.829 1.00 98.06 126 ALA A CA 1
ATOM 1042 C C . ALA A 1 126 ? 12.653 0.387 -6.588 1.00 98.06 126 ALA A C 1
ATOM 1044 O O . ALA A 1 126 ? 11.644 1.087 -6.596 1.00 98.06 126 ALA A O 1
ATOM 1045 N N . GLN A 1 127 ? 13.733 0.709 -7.305 1.00 97.69 127 GLN A N 1
ATOM 1046 C CA . GLN A 1 127 ? 13.816 1.908 -8.146 1.00 97.69 127 GLN A CA 1
ATOM 1047 C C . GLN A 1 127 ? 12.795 1.874 -9.290 1.00 97.69 127 GLN A C 1
ATOM 1049 O O . GLN A 1 127 ? 12.072 2.846 -9.509 1.00 97.69 127 GLN A O 1
ATOM 1054 N N . ASN A 1 128 ? 12.664 0.737 -9.984 1.00 98.19 128 ASN A N 1
ATOM 1055 C CA . ASN A 1 128 ? 11.653 0.576 -11.034 1.00 98.19 128 ASN A CA 1
ATOM 1056 C C . ASN A 1 128 ? 10.224 0.726 -10.487 1.00 98.19 128 ASN A C 1
ATOM 1058 O O . ASN A 1 128 ? 9.379 1.342 -11.138 1.00 98.19 128 ASN A O 1
ATOM 1062 N N . LEU A 1 129 ? 9.956 0.195 -9.291 1.00 98.44 129 LEU A N 1
ATOM 1063 C CA . LEU A 1 129 ? 8.678 0.357 -8.603 1.00 98.44 129 LEU A CA 1
ATOM 1064 C C . LEU A 1 129 ? 8.422 1.823 -8.243 1.00 98.44 129 LEU A C 1
ATOM 1066 O O . LEU A 1 129 ? 7.319 2.313 -8.465 1.00 98.44 129 LEU A O 1
ATOM 1070 N N . CYS A 1 130 ? 9.431 2.545 -7.752 1.00 97.81 130 CYS A N 1
ATOM 1071 C CA . CYS A 1 130 ? 9.323 3.971 -7.457 1.00 97.81 130 CYS A CA 1
ATOM 1072 C C . CYS A 1 130 ? 9.023 4.812 -8.707 1.00 97.81 130 CYS A C 1
ATOM 1074 O O . CYS A 1 130 ? 8.149 5.678 -8.648 1.00 97.81 130 CYS A O 1
ATOM 1076 N N . LEU A 1 131 ? 9.691 4.539 -9.833 1.00 96.69 131 LEU A N 1
ATOM 1077 C CA . LEU A 1 131 ? 9.419 5.198 -11.117 1.00 96.69 131 LEU A CA 1
ATOM 1078 C C . LEU A 1 131 ? 7.990 4.919 -11.601 1.00 96.69 131 LEU A C 1
ATOM 1080 O O . LEU A 1 131 ? 7.276 5.847 -11.992 1.00 96.69 131 LEU A O 1
ATOM 1084 N N . LEU A 1 132 ? 7.546 3.661 -11.518 1.00 97.56 132 LEU A N 1
ATOM 1085 C CA . LEU A 1 132 ? 6.174 3.273 -11.851 1.00 97.56 132 LEU A CA 1
ATOM 1086 C C . LEU A 1 132 ? 5.163 3.987 -10.945 1.00 97.56 132 LEU A C 1
ATOM 1088 O O . LEU A 1 132 ? 4.150 4.489 -11.423 1.00 97.56 132 LEU A O 1
ATOM 1092 N N . ALA A 1 133 ? 5.442 4.061 -9.645 1.00 96.94 133 ALA A N 1
ATOM 1093 C CA . ALA A 1 133 ? 4.564 4.697 -8.677 1.00 96.94 133 ALA A CA 1
ATOM 1094 C C . ALA A 1 133 ? 4.445 6.205 -8.903 1.00 96.94 133 ALA A C 1
ATOM 1096 O O . ALA A 1 133 ? 3.347 6.754 -8.826 1.00 96.94 133 ALA A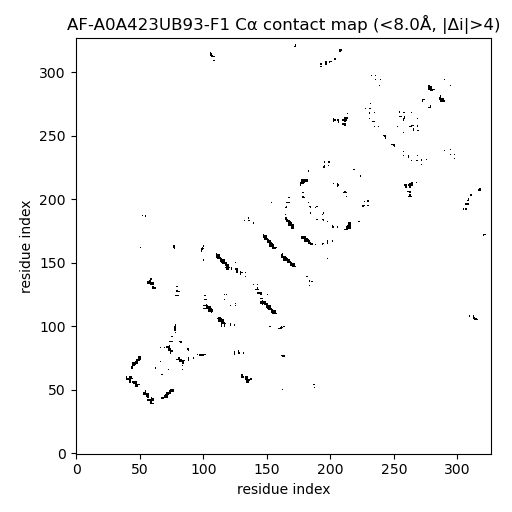 O 1
ATOM 1097 N N . LYS A 1 134 ? 5.555 6.871 -9.243 1.00 94.94 134 LYS A N 1
ATOM 1098 C CA . LYS A 1 134 ? 5.594 8.314 -9.497 1.00 94.94 134 LYS A CA 1
ATOM 1099 C C . LYS A 1 134 ? 4.703 8.742 -10.671 1.00 94.94 134 LYS A C 1
ATOM 1101 O O . LYS A 1 134 ? 4.212 9.865 -10.671 1.00 94.94 134 LYS A O 1
ATOM 1106 N N . LEU A 1 135 ? 4.395 7.842 -11.613 1.00 95.12 135 LEU A N 1
ATOM 1107 C CA . LEU A 1 135 ? 3.408 8.103 -12.674 1.00 95.12 135 LEU A CA 1
ATOM 1108 C C . LEU A 1 135 ? 1.994 8.370 -12.127 1.00 95.12 135 LEU A C 1
ATOM 1110 O O . LEU A 1 135 ? 1.171 8.955 -12.832 1.00 95.12 135 LEU A O 1
ATOM 1114 N N . PHE A 1 136 ? 1.699 7.929 -10.900 1.00 95.31 136 PHE A N 1
ATOM 1115 C CA . PHE A 1 136 ? 0.369 7.972 -10.280 1.00 95.31 136 PHE A CA 1
ATOM 1116 C C . PHE A 1 136 ? 0.356 8.647 -8.899 1.00 95.31 136 PHE A C 1
ATOM 1118 O O . PHE A 1 136 ? -0.706 8.747 -8.290 1.00 95.31 136 PHE A O 1
ATOM 1125 N N . LEU A 1 137 ? 1.510 9.122 -8.423 1.00 92.31 137 LEU A N 1
ATOM 1126 C CA . LEU A 1 137 ? 1.670 9.851 -7.168 1.00 92.31 137 LEU A CA 1
ATOM 1127 C C . LEU A 1 137 ? 2.305 11.217 -7.446 1.00 92.31 137 LEU A C 1
ATOM 1129 O O . LEU A 1 137 ? 3.389 11.302 -8.032 1.00 92.31 137 LEU A O 1
ATOM 1133 N N . ASP A 1 138 ? 1.639 12.280 -7.007 1.00 86.69 138 ASP A N 1
ATOM 1134 C CA . ASP A 1 138 ? 2.109 13.648 -7.226 1.00 86.69 138 ASP A CA 1
ATOM 1135 C C . ASP A 1 138 ? 3.351 13.943 -6.367 1.00 86.69 138 ASP A C 1
ATOM 1137 O O . ASP A 1 138 ? 4.443 14.192 -6.880 1.00 86.69 138 ASP A O 1
ATOM 1141 N N . HIS A 1 139 ? 3.218 13.743 -5.054 1.00 81.94 139 HIS A N 1
ATOM 1142 C CA . HIS A 1 139 ? 4.204 14.123 -4.037 1.00 81.94 139 HIS A CA 1
ATOM 1143 C C . HIS A 1 139 ? 5.207 13.016 -3.672 1.00 81.94 139 HIS A C 1
ATOM 1145 O O . HIS A 1 139 ? 5.544 12.839 -2.507 1.00 81.94 139 HIS A O 1
ATOM 1151 N N . LYS A 1 140 ? 5.708 12.251 -4.652 1.00 83.62 140 LYS A N 1
ATOM 1152 C CA . LYS A 1 140 ? 6.797 11.285 -4.409 1.00 83.62 140 LYS A CA 1
ATOM 1153 C C . LYS A 1 140 ? 8.150 11.896 -4.776 1.00 83.62 140 LYS A C 1
ATOM 1155 O O . LYS A 1 140 ? 8.442 12.084 -5.953 1.00 83.62 140 LYS A O 1
ATOM 1160 N N . THR A 1 141 ? 8.977 12.163 -3.772 1.00 73.38 141 THR A N 1
ATOM 1161 C CA . THR A 1 141 ? 10.275 12.850 -3.913 1.00 73.38 141 THR A CA 1
ATOM 1162 C C . THR A 1 141 ? 11.452 11.876 -3.997 1.00 73.38 141 THR A C 1
ATOM 1164 O O . THR A 1 141 ? 12.370 12.086 -4.782 1.00 73.38 141 THR A O 1
ATOM 1167 N N . LEU A 1 142 ? 11.398 10.757 -3.266 1.00 77.25 142 LEU A N 1
ATOM 1168 C CA . LEU A 1 142 ? 12.453 9.739 -3.252 1.00 77.25 142 LEU A CA 1
ATOM 1169 C C . LEU A 1 142 ? 12.121 8.571 -4.187 1.00 77.25 142 LEU A C 1
ATOM 1171 O O . LEU A 1 142 ? 11.157 7.824 -3.971 1.00 77.25 142 LEU A O 1
ATOM 1175 N N . TYR A 1 143 ? 12.923 8.414 -5.243 1.00 75.00 143 TYR A N 1
ATOM 1176 C CA . TYR A 1 143 ? 12.765 7.338 -6.230 1.00 75.00 143 TYR A CA 1
ATOM 1177 C C . TYR A 1 143 ? 14.055 6.584 -6.590 1.00 75.00 143 TYR A C 1
ATOM 1179 O O . TYR A 1 143 ? 13.950 5.455 -7.069 1.00 75.00 143 TYR A O 1
ATOM 1187 N N . TYR A 1 144 ? 15.242 7.137 -6.311 1.00 77.31 144 TYR A N 1
ATOM 1188 C CA . TYR A 1 144 ? 16.523 6.437 -6.509 1.00 77.31 144 TYR A CA 1
ATOM 1189 C C . TYR A 1 144 ? 17.150 5.911 -5.224 1.00 77.31 144 TYR A C 1
ATOM 1191 O O . TYR A 1 144 ? 17.734 4.823 -5.246 1.00 77.31 144 TYR A O 1
ATOM 1199 N N . ASP A 1 145 ? 17.015 6.652 -4.125 1.00 89.50 145 ASP A N 1
ATOM 1200 C CA . ASP A 1 145 ? 17.449 6.183 -2.817 1.00 89.50 145 ASP A CA 1
ATOM 1201 C C . ASP A 1 145 ? 16.356 5.315 -2.185 1.00 89.50 145 ASP A C 1
ATOM 1203 O O . ASP A 1 145 ? 15.354 5.799 -1.660 1.00 89.50 145 ASP A O 1
ATOM 1207 N N . THR A 1 146 ? 16.509 4.002 -2.345 1.00 93.88 146 THR A N 1
ATOM 1208 C CA . THR A 1 146 ? 15.559 2.992 -1.861 1.00 93.88 146 THR A CA 1
ATOM 1209 C C . THR A 1 146 ? 16.061 2.268 -0.621 1.00 93.88 146 THR A C 1
ATOM 1211 O O . THR A 1 146 ? 15.320 1.490 -0.026 1.00 93.88 146 THR A O 1
ATOM 1214 N N . ASP A 1 147 ? 17.310 2.501 -0.231 1.00 94.38 147 ASP A N 1
ATOM 1215 C CA . ASP A 1 147 ? 17.993 1.810 0.853 1.00 94.38 147 ASP A CA 1
ATOM 1216 C C . ASP A 1 147 ? 17.288 1.943 2.223 1.00 94.38 147 ASP A C 1
ATOM 1218 O O . ASP A 1 147 ? 17.222 0.924 2.927 1.00 94.38 147 ASP A O 1
ATOM 1222 N N . PRO A 1 148 ? 16.699 3.099 2.609 1.00 95.19 148 PRO A N 1
ATOM 1223 C CA . PRO A 1 148 ? 16.015 3.229 3.898 1.00 95.19 148 PRO A CA 1
ATOM 1224 C C . PRO A 1 148 ? 14.606 2.616 3.919 1.00 95.19 148 PRO A C 1
ATOM 1226 O O . PRO A 1 148 ? 13.969 2.593 4.970 1.00 95.19 148 PRO A O 1
ATOM 1229 N N . PHE A 1 149 ? 14.114 2.066 2.802 1.00 96.50 149 PHE A N 1
ATOM 1230 C CA . PHE A 1 149 ? 12.732 1.601 2.683 1.00 96.50 149 PHE A CA 1
ATOM 1231 C C . PHE A 1 149 ? 12.595 0.076 2.602 1.00 96.50 149 PHE A C 1
ATOM 1233 O O . PHE A 1 149 ? 13.378 -0.639 1.967 1.00 96.50 149 PHE A O 1
ATOM 1240 N N . LEU A 1 150 ? 11.517 -0.411 3.210 1.00 97.94 150 LEU A N 1
ATOM 1241 C CA . LEU A 1 150 ? 10.876 -1.680 2.897 1.00 97.94 150 LEU A CA 1
ATOM 1242 C C . LEU A 1 150 ? 9.709 -1.441 1.941 1.00 97.94 150 LEU A C 1
ATOM 1244 O O . LEU A 1 150 ? 9.025 -0.421 2.018 1.00 97.94 150 LEU A O 1
ATOM 1248 N N . PHE A 1 151 ? 9.463 -2.404 1.059 1.00 98.56 151 PHE A N 1
ATOM 1249 C CA . PHE A 1 151 ? 8.347 -2.390 0.120 1.00 98.56 151 PHE A CA 1
ATOM 1250 C C . PHE A 1 151 ? 7.503 -3.642 0.323 1.00 98.56 151 PHE A C 1
ATOM 1252 O O . PHE A 1 151 ? 8.025 -4.755 0.299 1.00 98.56 151 PHE A O 1
ATOM 1259 N N . TYR A 1 152 ? 6.198 -3.452 0.474 1.00 98.81 152 TYR A N 1
ATOM 1260 C CA . TYR A 1 152 ? 5.215 -4.516 0.624 1.00 98.81 152 TYR A CA 1
ATOM 1261 C C . TYR A 1 152 ? 4.357 -4.553 -0.633 1.00 98.81 152 TYR A C 1
ATOM 1263 O O . TYR A 1 152 ? 3.474 -3.716 -0.826 1.00 98.81 152 TYR A O 1
ATOM 1271 N N . VAL A 1 153 ? 4.673 -5.484 -1.531 1.00 98.88 153 VAL A N 1
ATOM 1272 C CA . VAL A 1 153 ? 4.056 -5.579 -2.858 1.00 98.88 153 VAL A CA 1
ATOM 1273 C C . VAL A 1 153 ? 2.944 -6.611 -2.823 1.00 98.88 153 VAL A C 1
ATOM 1275 O O . VAL A 1 153 ? 3.195 -7.794 -2.604 1.00 98.88 153 VAL A O 1
ATOM 1278 N N . MET A 1 154 ? 1.720 -6.156 -3.078 1.00 98.81 154 MET A N 1
ATOM 1279 C CA . MET A 1 154 ? 0.542 -7.005 -3.179 1.00 98.81 154 MET A CA 1
ATOM 1280 C C . MET A 1 154 ? 0.354 -7.487 -4.615 1.00 98.81 154 MET A C 1
ATOM 1282 O O . MET A 1 154 ? 0.437 -6.708 -5.575 1.00 98.81 154 MET A O 1
ATOM 1286 N N . THR A 1 155 ? 0.049 -8.772 -4.751 1.00 98.75 155 THR A N 1
ATOM 1287 C CA . THR A 1 155 ? -0.115 -9.437 -6.042 1.00 98.75 155 THR A CA 1
ATOM 1288 C C . THR A 1 155 ? -1.375 -10.294 -6.094 1.00 98.75 155 THR A C 1
ATOM 1290 O O . THR A 1 155 ? -1.829 -10.799 -5.068 1.00 98.75 155 THR A O 1
ATOM 1293 N N . GLU A 1 156 ? -1.913 -10.457 -7.301 1.00 98.00 156 GLU A N 1
ATOM 1294 C CA . GLU A 1 156 ? -2.855 -11.519 -7.657 1.00 98.00 156 GLU A CA 1
ATOM 1295 C C . GLU A 1 156 ? -2.088 -12.669 -8.325 1.00 98.00 156 GLU A C 1
ATOM 1297 O O . GLU A 1 156 ? -1.327 -12.438 -9.263 1.00 98.00 156 GLU A O 1
ATOM 1302 N N . TYR A 1 157 ? -2.296 -13.899 -7.868 1.00 97.31 157 TYR A N 1
ATOM 1303 C CA . TYR A 1 157 ? -1.702 -15.110 -8.427 1.00 97.31 157 TYR A CA 1
ATOM 1304 C C . TYR A 1 157 ? -2.629 -15.763 -9.463 1.00 97.31 157 TYR A C 1
ATOM 1306 O O . TYR A 1 157 ? -3.787 -16.066 -9.163 1.00 97.31 157 TYR A O 1
ATOM 1314 N N . ASP A 1 158 ? -2.098 -16.015 -10.663 1.00 96.12 158 ASP A N 1
ATOM 1315 C CA . ASP A 1 158 ? -2.697 -16.873 -11.690 1.00 96.12 158 ASP A CA 1
ATOM 1316 C C . ASP A 1 158 ? -1.668 -17.912 -12.206 1.00 96.12 158 ASP A C 1
ATOM 1318 O O . ASP A 1 158 ? -0.549 -18.026 -11.701 1.00 96.12 158 ASP A O 1
ATOM 1322 N N . ASN A 1 159 ? -2.033 -18.709 -13.212 1.00 95.69 159 ASN A N 1
ATOM 1323 C CA . ASN A 1 159 ? -1.158 -19.740 -13.785 1.00 95.69 159 ASN A CA 1
ATOM 1324 C C . ASN A 1 159 ? 0.119 -19.198 -14.471 1.00 95.69 159 ASN A C 1
ATOM 1326 O O . ASN A 1 159 ? 1.050 -19.962 -14.722 1.00 95.69 159 ASN A O 1
ATOM 1330 N N . ARG A 1 160 ? 0.184 -17.902 -14.787 1.00 94.69 160 ARG A N 1
ATOM 1331 C CA . ARG A 1 160 ? 1.344 -17.216 -15.375 1.00 94.69 160 ARG A CA 1
ATOM 1332 C C . ARG A 1 160 ? 2.303 -16.682 -14.315 1.00 94.69 160 ARG A C 1
ATOM 1334 O O . ARG A 1 160 ? 3.468 -16.455 -14.653 1.00 94.69 160 ARG A O 1
ATOM 1341 N N . GLY A 1 161 ? 1.841 -16.469 -13.083 1.00 96.81 161 GLY A N 1
ATOM 1342 C CA . GLY A 1 161 ? 2.647 -15.974 -11.971 1.00 96.81 161 GLY A CA 1
ATOM 1343 C C . GLY A 1 161 ? 1.893 -14.998 -11.070 1.00 96.81 161 GLY A C 1
ATOM 1344 O O . GLY A 1 161 ? 0.679 -15.073 -10.916 1.00 96.81 161 GLY A O 1
ATOM 1345 N N . TYR A 1 162 ? 2.642 -14.089 -10.450 1.00 98.31 162 TYR A N 1
ATOM 1346 C CA . TYR A 1 162 ? 2.136 -13.108 -9.495 1.00 98.31 162 TYR A CA 1
ATOM 1347 C C . TYR A 1 162 ? 2.122 -11.721 -10.136 1.00 98.31 162 TYR A C 1
ATOM 1349 O O . TYR A 1 162 ? 3.163 -11.150 -10.467 1.00 98.31 162 TYR A O 1
ATOM 1357 N N . HIS A 1 163 ? 0.923 -11.181 -10.306 1.00 98.25 163 HIS A N 1
ATOM 1358 C CA . HIS A 1 163 ? 0.648 -9.928 -10.993 1.00 98.25 163 HIS A CA 1
ATOM 1359 C C . HIS A 1 163 ? 0.549 -8.799 -9.984 1.00 98.25 163 HIS A C 1
ATOM 1361 O O . HIS A 1 163 ? -0.321 -8.823 -9.117 1.00 98.25 163 HIS A O 1
ATOM 1367 N N . ILE A 1 164 ? 1.421 -7.797 -10.093 1.00 98.44 164 ILE A N 1
ATOM 1368 C CA . ILE A 1 164 ? 1.374 -6.633 -9.208 1.00 98.44 164 ILE A CA 1
ATOM 1369 C C . ILE A 1 164 ? 0.023 -5.913 -9.316 1.00 98.44 164 ILE A C 1
ATOM 1371 O O . ILE A 1 164 ? -0.448 -5.573 -10.403 1.00 98.44 164 ILE A O 1
ATOM 1375 N N . VAL A 1 165 ? -0.583 -5.663 -8.157 1.00 98.06 165 VAL A N 1
ATOM 1376 C CA . VAL A 1 165 ? -1.854 -4.940 -8.015 1.00 98.06 165 VAL A CA 1
ATOM 1377 C C . VAL A 1 165 ? -1.627 -3.582 -7.361 1.00 98.06 165 VAL A C 1
ATOM 1379 O O . VAL A 1 165 ? -2.246 -2.578 -7.721 1.00 98.06 165 VAL A O 1
ATOM 1382 N N . GLY A 1 166 ? -0.709 -3.536 -6.403 1.00 98.44 166 GLY A N 1
ATOM 1383 C CA . GLY A 1 166 ? -0.369 -2.342 -5.657 1.00 98.44 166 GLY A CA 1
ATOM 1384 C C . GLY A 1 166 ? 0.742 -2.620 -4.661 1.00 98.44 166 GLY A C 1
ATOM 1385 O O . GLY A 1 166 ? 1.223 -3.746 -4.544 1.00 98.44 166 GLY A O 1
ATOM 1386 N N . TYR A 1 167 ? 1.162 -1.589 -3.948 1.00 98.75 167 TYR A N 1
ATOM 1387 C CA . TYR A 1 167 ? 2.163 -1.716 -2.902 1.00 98.75 167 TYR A CA 1
ATOM 1388 C C . TYR A 1 167 ? 2.005 -0.600 -1.874 1.00 98.75 167 TYR A C 1
ATOM 1390 O O . TYR A 1 167 ? 1.338 0.407 -2.133 1.00 98.75 167 TYR A O 1
ATOM 1398 N N . PHE A 1 168 ? 2.677 -0.757 -0.741 1.00 98.69 168 PHE A N 1
ATOM 1399 C CA . PHE A 1 168 ? 3.085 0.378 0.074 1.00 98.69 168 PHE A CA 1
ATOM 1400 C C . PHE A 1 168 ? 4.564 0.270 0.454 1.00 98.69 168 PHE A C 1
ATOM 1402 O O . PHE A 1 168 ? 5.126 -0.826 0.480 1.00 98.69 168 PHE A O 1
ATOM 1409 N N . SER A 1 169 ? 5.211 1.404 0.702 1.00 98.06 169 SER A N 1
ATOM 1410 C CA . SER A 1 169 ? 6.552 1.468 1.284 1.00 98.06 169 SER A CA 1
ATOM 1411 C C . SER A 1 169 ? 6.485 1.903 2.740 1.00 98.06 169 SER A C 1
ATOM 1413 O O . SER A 1 169 ? 5.580 2.639 3.125 1.00 98.06 169 SER A O 1
ATOM 1415 N N . LYS A 1 170 ? 7.458 1.463 3.532 1.00 97.12 170 LYS A N 1
ATOM 1416 C CA . LYS A 1 170 ? 7.623 1.802 4.947 1.00 97.12 170 LYS A CA 1
ATOM 1417 C C . LYS A 1 170 ? 9.096 2.095 5.205 1.00 97.12 170 LYS A C 1
ATOM 1419 O O . LYS A 1 170 ? 9.949 1.342 4.735 1.00 97.12 170 LYS A O 1
ATOM 1424 N N . GLU A 1 171 ? 9.398 3.170 5.917 1.00 95.12 171 GLU A N 1
ATOM 1425 C CA . GLU A 1 171 ? 10.762 3.423 6.383 1.00 95.12 171 GLU A CA 1
ATOM 1426 C C . GLU A 1 171 ? 11.190 2.324 7.360 1.00 95.12 171 GLU A C 1
ATOM 1428 O O . GLU A 1 171 ? 10.398 1.849 8.176 1.00 95.12 171 GLU A O 1
ATOM 1433 N N . LYS A 1 172 ? 12.446 1.889 7.276 1.00 94.19 172 LYS A N 1
ATOM 1434 C CA . LYS A 1 172 ? 13.011 0.933 8.239 1.00 94.19 172 LYS A CA 1
ATOM 1435 C C . LYS A 1 172 ? 13.034 1.512 9.652 1.00 94.19 172 LYS A C 1
ATOM 1437 O O . LYS A 1 172 ? 12.802 0.784 10.613 1.00 94.19 172 LYS A O 1
ATOM 1442 N N . GLU A 1 173 ? 13.290 2.813 9.739 1.00 91.94 173 GLU A N 1
ATOM 1443 C CA . GLU A 1 173 ? 13.305 3.614 10.956 1.00 91.94 173 GLU A CA 1
ATOM 1444 C C . GLU A 1 173 ? 12.585 4.927 10.646 1.00 91.94 173 GLU A C 1
ATOM 1446 O O . GLU A 1 173 ? 13.043 5.685 9.798 1.00 91.94 173 GLU A O 1
ATOM 1451 N N . SER A 1 174 ? 11.444 5.166 11.294 1.00 89.81 174 SER A N 1
ATOM 1452 C CA . SER A 1 174 ? 10.660 6.394 11.132 1.00 89.81 174 SER A CA 1
ATOM 1453 C C . SER A 1 174 ? 10.619 7.120 12.470 1.00 89.81 174 SER A C 1
ATOM 1455 O O . SER A 1 174 ? 10.188 6.533 13.462 1.00 89.81 174 SER A O 1
ATOM 1457 N N . SER A 1 175 ? 11.068 8.377 12.518 1.00 87.56 175 SER A N 1
ATOM 1458 C CA . SER A 1 175 ? 11.038 9.188 13.748 1.00 87.56 175 SER A CA 1
ATOM 1459 C C . SER A 1 175 ? 9.614 9.505 14.200 1.00 87.56 175 SER A C 1
ATOM 1461 O O . SER A 1 175 ? 9.355 9.647 15.389 1.00 87.56 175 SER A O 1
ATOM 1463 N N . GLU A 1 176 ? 8.694 9.582 13.239 1.00 89.69 176 GLU A N 1
ATOM 1464 C CA . GLU A 1 176 ? 7.287 9.913 13.442 1.00 89.69 176 GLU A CA 1
ATOM 1465 C C . GLU A 1 176 ? 6.404 8.662 13.544 1.00 89.69 176 GLU A C 1
ATOM 1467 O O . GLU A 1 176 ? 5.184 8.775 13.464 1.00 89.69 176 GLU A O 1
ATOM 1472 N N . ASP A 1 177 ? 6.969 7.457 13.683 1.00 92.00 177 ASP A N 1
ATOM 1473 C CA . ASP A 1 177 ? 6.226 6.185 13.699 1.00 92.00 177 ASP A CA 1
ATOM 1474 C C . ASP A 1 177 ? 5.226 6.049 12.529 1.00 92.00 177 ASP A C 1
ATOM 1476 O O . ASP A 1 177 ? 4.087 5.584 12.692 1.00 92.00 177 ASP A O 1
ATOM 1480 N N . TYR A 1 178 ? 5.623 6.482 11.326 1.00 96.25 178 TYR A N 1
ATOM 1481 C CA . TYR A 1 178 ? 4.810 6.247 10.141 1.00 96.25 178 TYR A CA 1
ATOM 1482 C C . TYR A 1 178 ? 4.883 4.773 9.741 1.00 96.25 178 TYR A C 1
ATOM 1484 O O . TYR A 1 178 ? 5.955 4.211 9.508 1.00 96.25 178 TYR A O 1
ATOM 1492 N N . ASN A 1 179 ? 3.722 4.121 9.637 1.00 97.12 179 ASN A N 1
ATOM 1493 C CA . ASN A 1 179 ? 3.655 2.726 9.193 1.00 97.12 179 ASN A CA 1
ATOM 1494 C C . ASN A 1 179 ? 3.534 2.590 7.669 1.00 97.12 179 ASN A C 1
ATOM 1496 O O . ASN A 1 179 ? 3.683 1.487 7.137 1.00 97.12 179 ASN A O 1
ATOM 1500 N N . VAL A 1 180 ? 3.310 3.709 6.975 1.00 97.94 180 VAL A N 1
ATOM 1501 C CA . VAL A 1 180 ? 3.246 3.825 5.518 1.00 97.94 180 VAL A CA 1
ATOM 1502 C C . VAL A 1 180 ? 3.861 5.158 5.098 1.00 97.94 180 VAL A C 1
ATOM 1504 O O . VAL A 1 180 ? 3.405 6.199 5.552 1.00 97.94 180 VAL A O 1
ATOM 1507 N N . ALA A 1 181 ? 4.830 5.119 4.186 1.00 95.12 181 ALA A N 1
ATOM 1508 C CA . ALA A 1 181 ? 5.405 6.299 3.533 1.00 95.12 181 ALA A CA 1
ATOM 1509 C C . ALA A 1 181 ? 4.684 6.617 2.209 1.00 95.12 181 ALA A C 1
ATOM 1511 O O . ALA A 1 181 ? 4.184 7.708 1.963 1.00 95.12 181 ALA A O 1
ATOM 1512 N N . CYS A 1 182 ? 4.546 5.618 1.334 1.00 95.88 182 CYS A N 1
ATOM 1513 C CA . CYS A 1 182 ? 3.771 5.733 0.097 1.00 95.88 182 CYS A CA 1
ATOM 1514 C C . CYS A 1 182 ? 2.865 4.520 -0.047 1.00 95.88 182 CYS A C 1
ATOM 1516 O O . CYS A 1 182 ? 3.277 3.410 0.270 1.00 95.88 182 CYS A O 1
ATOM 1518 N N . ILE A 1 183 ? 1.671 4.707 -0.603 1.00 97.81 183 ILE A N 1
ATOM 1519 C CA . ILE A 1 183 ? 0.729 3.627 -0.901 1.00 97.81 183 ILE A CA 1
ATOM 1520 C C . ILE A 1 183 ? 0.099 3.852 -2.268 1.00 97.81 183 ILE A C 1
ATOM 1522 O O . ILE A 1 183 ? -0.302 4.963 -2.612 1.00 97.81 183 ILE A O 1
ATOM 1526 N N . LEU A 1 184 ? 0.010 2.790 -3.063 1.00 97.81 184 LEU A N 1
ATOM 1527 C CA . LEU A 1 184 ? -0.559 2.850 -4.400 1.00 97.81 184 LEU A CA 1
ATOM 1528 C C . LEU A 1 184 ? -1.291 1.555 -4.735 1.00 97.81 184 LEU A C 1
ATOM 1530 O O . LEU A 1 184 ? -0.728 0.468 -4.672 1.00 97.81 184 LEU A O 1
ATOM 1534 N N . THR A 1 185 ? -2.528 1.690 -5.203 1.00 98.31 185 THR A N 1
ATOM 1535 C CA . THR A 1 185 ? -3.183 0.667 -6.028 1.00 98.31 185 THR A CA 1
ATOM 1536 C C . THR A 1 185 ? -3.089 1.098 -7.485 1.00 98.31 185 THR A C 1
ATOM 1538 O O . THR A 1 185 ? -3.495 2.216 -7.820 1.00 98.31 185 THR A O 1
ATOM 1541 N N . LEU A 1 186 ? -2.570 0.226 -8.351 1.00 98.12 186 LEU A N 1
ATOM 1542 C CA . LEU A 1 186 ? -2.425 0.528 -9.773 1.00 98.12 186 LEU A CA 1
ATOM 1543 C C . LEU A 1 186 ? -3.801 0.824 -10.400 1.00 98.12 186 LEU A C 1
ATOM 1545 O O . LEU A 1 186 ? -4.779 0.157 -10.046 1.00 98.12 186 LEU A O 1
ATOM 1549 N N . PRO A 1 187 ? -3.908 1.780 -11.345 1.00 97.50 187 PRO A N 1
ATOM 1550 C CA . PRO A 1 187 ? -5.204 2.266 -11.828 1.00 97.50 187 PRO A CA 1
ATOM 1551 C C . PRO A 1 187 ? -6.213 1.188 -12.272 1.00 97.50 187 PRO A C 1
ATOM 1553 O O . PRO A 1 187 ? -7.369 1.280 -11.859 1.00 97.50 187 PRO A O 1
ATOM 1556 N N . PRO A 1 188 ? -5.830 0.119 -13.009 1.00 97.81 188 PRO A N 1
ATOM 1557 C CA . PRO A 1 188 ? -6.768 -0.939 -13.418 1.00 97.81 188 PRO A CA 1
ATOM 1558 C C . PRO A 1 188 ? -7.382 -1.745 -12.261 1.00 97.81 188 PRO A C 1
ATOM 1560 O O . PRO A 1 188 ? -8.345 -2.497 -12.454 1.00 97.81 188 PRO A O 1
ATOM 1563 N N . TYR A 1 189 ? -6.814 -1.619 -11.064 1.00 97.12 189 TYR A N 1
ATOM 1564 C CA . TYR A 1 189 ? -7.215 -2.343 -9.865 1.00 97.12 189 TYR A CA 1
ATOM 1565 C C . TYR A 1 189 ? -7.853 -1.438 -8.798 1.00 97.12 189 TYR A C 1
ATOM 1567 O O . TYR A 1 189 ? -8.277 -1.911 -7.743 1.00 97.12 189 TYR A O 1
ATOM 1575 N N . GLN A 1 190 ? -7.975 -0.136 -9.055 1.00 95.31 190 GLN A N 1
ATOM 1576 C CA . GLN A 1 190 ? -8.653 0.775 -8.136 1.00 95.31 190 GLN A CA 1
ATOM 1577 C C . GLN A 1 190 ? -10.152 0.457 -8.028 1.00 95.31 190 GLN A C 1
ATOM 1579 O O . GLN A 1 190 ? -10.747 -0.156 -8.911 1.00 95.31 190 GLN A O 1
ATOM 1584 N N . ARG A 1 191 ? -10.769 0.867 -6.909 1.00 92.00 191 ARG A N 1
ATOM 1585 C CA . ARG A 1 191 ? -12.195 0.636 -6.585 1.00 92.00 191 ARG A CA 1
ATOM 1586 C C . ARG A 1 191 ? -12.626 -0.842 -6.494 1.00 92.00 191 ARG A C 1
ATOM 1588 O O . ARG A 1 191 ? -13.816 -1.119 -6.427 1.00 92.00 191 ARG A O 1
ATOM 1595 N N . LYS A 1 192 ? -11.676 -1.781 -6.406 1.00 94.06 192 LYS A N 1
ATOM 1596 C CA . LYS A 1 192 ? -11.927 -3.225 -6.202 1.00 94.06 192 LYS A CA 1
ATOM 1597 C C . LYS A 1 192 ? -11.682 -3.713 -4.765 1.00 94.06 192 LYS A C 1
ATOM 1599 O O . LYS A 1 192 ? -11.720 -4.906 -4.503 1.00 94.06 192 LYS A O 1
ATOM 1604 N N . GLY A 1 193 ? -11.407 -2.800 -3.829 1.00 94.12 193 GLY A N 1
ATOM 1605 C CA . GLY A 1 193 ? -11.105 -3.118 -2.424 1.00 94.12 193 GLY A CA 1
ATOM 1606 C C . GLY A 1 193 ? -9.612 -3.253 -2.093 1.00 94.12 193 GLY A C 1
ATOM 1607 O O . GLY A 1 193 ? -9.249 -3.179 -0.924 1.00 94.12 193 GLY A O 1
ATOM 1608 N N . TYR A 1 194 ? -8.738 -3.330 -3.100 1.00 97.38 194 TYR A N 1
ATOM 1609 C CA . TYR A 1 194 ? -7.287 -3.486 -2.927 1.00 97.38 194 TYR A CA 1
ATOM 1610 C C . TYR A 1 194 ? -6.608 -2.390 -2.106 1.00 97.38 194 TYR A C 1
ATOM 1612 O O . TYR A 1 194 ? -5.788 -2.702 -1.250 1.00 97.38 194 TYR A O 1
ATOM 1620 N N . GLY A 1 195 ? -6.995 -1.125 -2.283 1.00 97.00 195 GLY A N 1
ATOM 1621 C CA . GLY A 1 195 ? -6.458 -0.038 -1.458 1.00 97.00 195 GLY A CA 1
ATOM 1622 C C . GLY A 1 195 ? -6.735 -0.244 0.033 1.00 97.00 195 GLY A C 1
ATOM 1623 O O . GLY A 1 195 ? -5.864 -0.017 0.863 1.00 97.00 195 GLY A O 1
ATOM 1624 N N . LYS A 1 196 ? -7.918 -0.767 0.374 1.00 96.19 196 LYS A N 1
ATOM 1625 C CA . LYS A 1 196 ? -8.276 -1.071 1.762 1.00 96.19 196 LYS A CA 1
ATOM 1626 C C . LYS A 1 196 ? -7.510 -2.282 2.303 1.00 96.19 196 LYS A C 1
ATOM 1628 O O . LYS A 1 196 ? -7.166 -2.270 3.475 1.00 96.19 196 LYS A O 1
ATOM 1633 N N . LEU A 1 197 ? -7.206 -3.278 1.467 1.00 97.94 197 LEU A N 1
ATOM 1634 C CA . LEU A 1 197 ? -6.354 -4.409 1.857 1.00 97.94 197 LEU A CA 1
ATOM 1635 C C . LEU A 1 197 ? -4.911 -3.986 2.125 1.00 97.94 197 LEU A C 1
ATOM 1637 O O . LEU A 1 197 ? -4.333 -4.451 3.095 1.00 97.94 197 LEU A O 1
ATOM 1641 N N . LEU A 1 198 ? -4.347 -3.093 1.307 1.00 98.69 198 LEU A N 1
ATOM 1642 C CA . LEU A 1 198 ? -3.009 -2.539 1.539 1.00 98.69 198 LEU A CA 1
ATOM 1643 C C . LEU A 1 198 ? -2.941 -1.798 2.886 1.00 98.69 198 LEU A C 1
ATOM 1645 O O . LEU A 1 198 ? -2.014 -2.031 3.655 1.00 98.69 198 LEU A O 1
ATOM 1649 N N . ILE A 1 199 ? -3.943 -0.958 3.186 1.00 98.62 199 ILE A N 1
ATOM 1650 C CA . ILE A 1 199 ? -4.049 -0.246 4.474 1.00 98.62 199 ILE A CA 1
ATOM 1651 C C . ILE A 1 199 ? -4.219 -1.234 5.634 1.00 98.62 199 ILE A C 1
ATOM 1653 O O . ILE A 1 199 ? -3.555 -1.124 6.658 1.00 98.62 199 ILE A O 1
ATOM 1657 N N . GLU A 1 200 ? -5.113 -2.210 5.494 1.00 98.38 200 GLU A N 1
ATOM 1658 C CA . GLU A 1 200 ? -5.335 -3.218 6.531 1.00 98.38 200 GLU A CA 1
ATOM 1659 C C . GLU A 1 200 ? -4.053 -4.009 6.814 1.00 98.38 200 GLU A C 1
ATOM 1661 O O . GLU A 1 200 ? -3.668 -4.164 7.968 1.00 98.38 200 GLU A O 1
ATOM 1666 N N . PHE A 1 201 ? -3.332 -4.414 5.766 1.00 98.75 201 PHE A N 1
ATOM 1667 C CA . PHE A 1 201 ? -2.067 -5.128 5.896 1.00 98.75 201 PHE A CA 1
ATOM 1668 C C . PHE A 1 201 ? -0.993 -4.291 6.601 1.00 98.75 201 PHE A C 1
ATOM 1670 O O . PHE A 1 201 ? -0.279 -4.821 7.448 1.00 98.75 201 PHE A O 1
ATOM 1677 N N . SER A 1 202 ? -0.892 -2.984 6.320 1.00 98.62 202 SER A N 1
ATOM 1678 C CA . SER A 1 202 ? 0.073 -2.123 7.019 1.00 98.62 202 SER A CA 1
ATOM 1679 C C . SER A 1 202 ? -0.203 -2.036 8.522 1.00 98.62 202 SER A C 1
ATOM 1681 O O . SER A 1 202 ? 0.737 -1.992 9.312 1.00 98.62 202 SER A O 1
ATOM 1683 N N . TYR A 1 203 ? -1.477 -2.053 8.927 1.00 98.56 203 TYR A N 1
ATOM 1684 C CA . TYR A 1 203 ? -1.850 -2.095 10.342 1.00 98.56 203 TYR A CA 1
ATOM 1685 C C . TYR A 1 203 ? -1.639 -3.472 10.976 1.00 98.56 203 TYR A C 1
ATOM 1687 O O . TYR A 1 203 ? -1.224 -3.525 12.128 1.00 98.56 203 TYR A O 1
ATOM 1695 N N . GLU A 1 204 ? -1.844 -4.575 10.252 1.00 98.25 204 GLU A N 1
ATOM 1696 C CA . GLU A 1 204 ? -1.489 -5.912 10.756 1.00 98.25 204 GLU A CA 1
ATOM 1697 C C . GLU A 1 204 ? 0.010 -6.029 11.065 1.00 98.25 204 GLU A C 1
ATOM 1699 O O . GLU A 1 204 ? 0.382 -6.584 12.098 1.00 98.25 204 GLU A O 1
ATOM 1704 N N . LEU A 1 205 ? 0.879 -5.425 10.246 1.00 98.06 205 LEU A N 1
ATOM 1705 C CA . LEU A 1 205 ? 2.307 -5.334 10.568 1.00 98.06 205 LEU A CA 1
ATOM 1706 C C . LEU A 1 205 ? 2.552 -4.530 11.853 1.00 98.06 205 LEU A C 1
ATOM 1708 O O . LEU A 1 205 ? 3.305 -4.979 12.712 1.00 98.06 205 LEU A O 1
ATOM 1712 N N . SER A 1 206 ? 1.898 -3.374 12.019 1.00 97.56 206 SER A N 1
ATOM 1713 C CA . SER A 1 206 ? 2.011 -2.570 13.248 1.00 97.56 206 SER A CA 1
ATOM 1714 C C . SER A 1 206 ? 1.544 -3.331 14.497 1.00 97.56 206 SER A C 1
ATOM 1716 O O . SER A 1 206 ? 2.177 -3.214 15.547 1.00 97.56 206 SER A O 1
ATOM 1718 N N . LYS A 1 207 ? 0.498 -4.162 14.384 1.00 96.94 207 LYS A N 1
ATOM 1719 C CA . LYS A 1 207 ? 0.036 -5.038 15.475 1.00 96.94 207 LYS A CA 1
ATOM 1720 C C . LYS A 1 207 ? 1.090 -6.076 15.847 1.00 96.94 207 LYS A C 1
ATOM 1722 O O . LYS A 1 207 ? 1.381 -6.245 17.025 1.00 96.94 207 LYS A O 1
ATOM 1727 N N . PHE A 1 208 ? 1.708 -6.722 14.855 1.00 94.88 208 PHE A N 1
ATOM 1728 C CA . PHE A 1 208 ? 2.820 -7.655 15.085 1.00 94.88 208 PHE A CA 1
ATOM 1729 C C . PHE A 1 208 ? 4.044 -6.975 15.719 1.00 94.88 208 PHE A C 1
ATOM 1731 O O . PHE A 1 208 ? 4.789 -7.614 16.456 1.00 94.88 208 PHE A O 1
ATOM 1738 N N . GLU A 1 209 ? 4.262 -5.688 15.445 1.00 94.75 209 GLU A N 1
ATOM 1739 C CA . GLU A 1 209 ? 5.320 -4.887 16.074 1.00 94.75 209 GLU A CA 1
ATOM 1740 C C . GLU A 1 209 ? 4.975 -4.427 17.497 1.00 94.75 209 GLU A C 1
ATOM 1742 O O . GLU A 1 209 ? 5.862 -3.932 18.191 1.00 94.75 209 GLU A O 1
ATOM 1747 N N . GLY A 1 210 ? 3.714 -4.551 17.929 1.00 94.75 210 GLY A N 1
ATOM 1748 C CA . GLY A 1 210 ? 3.241 -3.998 19.200 1.00 94.75 210 GLY A CA 1
ATOM 1749 C C . GLY A 1 210 ? 3.282 -2.467 19.238 1.00 94.75 210 GLY A C 1
ATOM 1750 O O . GLY A 1 210 ? 3.494 -1.883 20.298 1.00 94.75 210 GLY A O 1
ATOM 1751 N N . LYS A 1 211 ? 3.133 -1.808 18.081 1.00 95.00 211 LYS A N 1
ATOM 1752 C CA . LYS A 1 211 ? 3.211 -0.346 17.941 1.00 95.00 211 LYS A CA 1
ATOM 1753 C C . LYS A 1 211 ? 1.942 0.226 17.323 1.00 95.00 211 LYS A C 1
ATOM 1755 O O . LYS A 1 211 ? 1.190 -0.468 16.637 1.00 95.00 211 LYS A O 1
ATOM 1760 N N . THR A 1 212 ? 1.731 1.523 17.533 1.00 97.25 212 THR A N 1
ATOM 1761 C CA . THR A 1 212 ? 0.736 2.291 16.773 1.00 97.25 212 THR A CA 1
ATOM 1762 C C . THR A 1 212 ? 1.394 2.971 15.576 1.00 97.25 212 THR A C 1
ATOM 1764 O O . THR A 1 212 ? 2.600 3.199 15.575 1.00 97.25 212 THR A O 1
ATOM 1767 N N . GLY A 1 213 ? 0.613 3.278 14.544 1.00 96.88 213 GLY A N 1
ATOM 1768 C CA . GLY A 1 213 ? 1.113 3.910 13.331 1.00 96.88 213 GLY A CA 1
ATOM 1769 C C . GLY A 1 213 ? 0.056 4.727 12.598 1.00 96.88 213 GLY A C 1
ATOM 1770 O O . GLY A 1 213 ? -1.155 4.577 12.796 1.00 96.88 213 GLY A O 1
ATOM 1771 N N . SER A 1 214 ? 0.540 5.620 11.747 1.00 97.56 214 SER A N 1
ATOM 1772 C CA . SER A 1 214 ? -0.260 6.471 10.862 1.00 97.56 214 SER A CA 1
ATOM 1773 C C . SER A 1 214 ? 0.449 6.553 9.505 1.00 97.56 214 SER A C 1
ATOM 1775 O O . SER A 1 214 ? 1.658 6.307 9.450 1.00 97.56 214 SER A O 1
ATOM 1777 N N . PRO A 1 215 ? -0.244 6.843 8.394 1.00 97.12 215 PRO A N 1
ATOM 1778 C CA . PRO A 1 215 ? 0.442 7.167 7.151 1.00 97.12 215 PRO A CA 1
ATOM 1779 C C . PRO A 1 215 ? 1.179 8.509 7.230 1.00 97.12 215 PRO A C 1
ATOM 1781 O O . PRO A 1 215 ? 0.742 9.436 7.914 1.00 97.12 215 PRO A O 1
ATOM 1784 N N . GLU A 1 216 ? 2.253 8.622 6.454 1.00 92.94 216 GLU A N 1
ATOM 1785 C CA . GLU A 1 216 ? 2.967 9.873 6.210 1.00 92.94 216 GLU A CA 1
ATOM 1786 C C . GLU A 1 216 ? 2.027 10.943 5.621 1.00 92.94 216 GLU A C 1
ATOM 1788 O O . GLU A 1 216 ? 1.116 10.657 4.832 1.00 92.94 216 GLU A O 1
ATOM 1793 N N . LYS A 1 217 ? 2.240 12.198 6.033 1.00 89.75 217 LYS A N 1
ATOM 1794 C CA . LYS A 1 217 ? 1.449 13.368 5.629 1.00 89.75 217 LYS A CA 1
ATOM 1795 C C . LYS A 1 217 ? 2.296 14.282 4.722 1.00 89.75 217 LYS A C 1
ATOM 1797 O O . LYS A 1 217 ? 3.483 14.438 4.994 1.00 89.75 217 LYS A O 1
ATOM 1802 N N . PRO A 1 218 ? 1.701 14.962 3.721 1.00 89.06 218 PRO A N 1
ATOM 1803 C CA . PRO A 1 218 ? 0.280 14.965 3.372 1.00 89.06 218 PRO A CA 1
ATOM 1804 C C . PRO A 1 218 ? -0.148 13.739 2.547 1.00 89.06 218 PRO A C 1
ATOM 1806 O O . PRO A 1 218 ? 0.552 13.287 1.644 1.00 89.06 218 PRO A O 1
ATOM 1809 N N . LEU A 1 219 ? -1.356 13.239 2.816 1.00 87.25 219 LEU A N 1
ATOM 1810 C CA . LEU A 1 219 ? -2.006 12.219 1.990 1.00 87.25 219 LEU A CA 1
ATOM 1811 C C . LEU A 1 219 ? -2.607 12.839 0.721 1.00 87.25 219 LEU A C 1
ATOM 1813 O O . LEU A 1 219 ? -3.113 13.957 0.751 1.00 87.25 219 LEU A O 1
ATOM 1817 N N . SER A 1 220 ? -2.661 12.065 -0.367 1.00 90.12 220 SER A N 1
ATOM 1818 C CA . SER A 1 220 ? -3.534 12.399 -1.505 1.00 90.12 220 SER A CA 1
ATOM 1819 C C . SER A 1 220 ? -5.011 12.327 -1.102 1.00 90.12 220 SER A C 1
ATOM 1821 O O . SER A 1 220 ? -5.365 11.533 -0.229 1.00 90.12 220 SER A O 1
ATOM 1823 N N . ASP A 1 221 ? -5.895 13.059 -1.786 1.00 89.75 221 ASP A N 1
ATOM 1824 C CA . ASP A 1 221 ? -7.344 13.035 -1.512 1.00 89.75 221 ASP A CA 1
ATOM 1825 C C . ASP A 1 221 ? -7.922 11.611 -1.520 1.00 89.75 221 ASP A C 1
ATOM 1827 O O . ASP A 1 221 ? -8.667 11.208 -0.622 1.00 89.75 221 ASP A O 1
ATOM 1831 N N . LEU A 1 222 ? -7.526 10.804 -2.512 1.00 90.56 222 LEU A N 1
ATOM 1832 C CA . LEU A 1 222 ? -7.939 9.404 -2.611 1.00 90.56 222 LEU A CA 1
ATOM 1833 C C . LEU A 1 222 ? -7.392 8.562 -1.446 1.00 90.56 222 LEU A C 1
ATOM 1835 O O . LEU A 1 222 ? -8.094 7.683 -0.935 1.00 90.56 222 LEU A O 1
ATOM 1839 N N . GLY A 1 223 ? -6.154 8.834 -1.022 1.00 92.94 223 GLY A N 1
ATOM 1840 C CA . GLY A 1 223 ? -5.542 8.223 0.154 1.00 92.94 223 GLY A CA 1
ATOM 1841 C C . GLY A 1 223 ? -6.318 8.561 1.424 1.00 92.94 223 GLY A C 1
ATOM 1842 O O . GLY A 1 223 ? -6.760 7.653 2.126 1.00 92.94 223 GLY A O 1
ATOM 1843 N N . LEU A 1 224 ? -6.577 9.846 1.673 1.00 93.81 224 LEU A N 1
ATOM 1844 C CA . LEU A 1 224 ? -7.298 10.330 2.850 1.00 93.81 224 LEU A CA 1
ATOM 1845 C C . LEU A 1 224 ? -8.706 9.733 2.954 1.00 93.81 224 LEU A C 1
ATOM 1847 O O . LEU A 1 224 ? -9.096 9.250 4.018 1.00 93.81 224 LEU A O 1
ATOM 1851 N N . LEU A 1 225 ? -9.460 9.699 1.850 1.00 94.25 225 LEU A N 1
ATOM 1852 C CA . LEU A 1 225 ? -10.781 9.060 1.813 1.00 94.25 225 LEU A CA 1
ATOM 1853 C C . LEU A 1 225 ? -10.705 7.560 2.137 1.00 94.25 225 LEU A C 1
ATOM 1855 O O . LEU A 1 225 ? -11.563 7.032 2.851 1.00 94.25 225 LEU A O 1
ATOM 1859 N N . SER A 1 226 ? -9.670 6.874 1.647 1.00 96.06 226 SER A N 1
ATOM 1860 C CA . SER A 1 226 ? -9.463 5.444 1.896 1.00 96.06 226 SER A CA 1
ATOM 1861 C C . SER A 1 226 ? -9.117 5.157 3.361 1.00 96.06 226 SER A C 1
ATOM 1863 O O . SER A 1 226 ? -9.720 4.256 3.948 1.00 96.06 226 SER A O 1
ATOM 1865 N N . TYR A 1 227 ? -8.225 5.948 3.971 1.00 97.62 227 TYR A N 1
ATOM 1866 C CA . TYR A 1 227 ? -7.866 5.832 5.390 1.00 97.62 227 TYR A CA 1
ATOM 1867 C C . TYR A 1 227 ? -9.044 6.156 6.308 1.00 97.62 227 TYR A C 1
ATOM 1869 O O . TYR A 1 227 ? -9.380 5.339 7.160 1.00 97.62 227 TYR A O 1
ATOM 1877 N N . ARG A 1 228 ? -9.765 7.263 6.073 1.00 96.31 228 ARG A N 1
ATOM 1878 C CA . ARG A 1 228 ? -10.985 7.597 6.836 1.00 96.31 228 ARG A CA 1
ATOM 1879 C C . ARG A 1 228 ? -12.030 6.486 6.761 1.00 96.31 228 ARG A C 1
ATOM 1881 O O . ARG A 1 228 ? -12.640 6.132 7.767 1.00 96.31 228 ARG A O 1
ATOM 1888 N N . SER A 1 229 ? -12.226 5.904 5.575 1.00 95.44 229 SER A N 1
ATOM 1889 C CA . SER A 1 229 ? -13.132 4.766 5.394 1.00 95.44 229 SER A CA 1
ATOM 1890 C C . SER A 1 229 ? -12.669 3.522 6.159 1.00 95.44 229 SER A C 1
ATOM 1892 O O . SER A 1 229 ? -13.508 2.808 6.707 1.00 95.44 229 SER A O 1
ATOM 1894 N N . TYR A 1 230 ? -11.364 3.241 6.179 1.00 97.25 230 TYR A N 1
ATOM 1895 C CA . TYR A 1 230 ? -10.789 2.127 6.930 1.00 97.25 230 TYR A CA 1
ATOM 1896 C C . TYR A 1 230 ? -10.925 2.340 8.443 1.00 97.25 230 TYR A C 1
ATOM 1898 O O . TYR A 1 230 ? -11.556 1.513 9.094 1.00 97.25 230 TYR A O 1
ATOM 1906 N N . TRP A 1 231 ? -10.448 3.465 8.988 1.00 98.00 231 TRP A N 1
ATOM 1907 C CA . TRP A 1 231 ? -10.522 3.766 10.423 1.00 98.00 231 TRP A CA 1
ATOM 1908 C C . TRP A 1 231 ? -11.955 3.743 10.945 1.00 98.00 231 TRP A C 1
ATOM 1910 O O . TRP A 1 231 ? -12.224 3.091 11.951 1.00 98.00 231 TRP A O 1
ATOM 1920 N N . LYS A 1 232 ? -12.900 4.358 10.215 1.00 96.06 232 LYS A N 1
ATOM 1921 C CA . LYS A 1 232 ? -14.332 4.291 10.545 1.00 96.06 232 LYS A CA 1
ATOM 1922 C C . LYS A 1 232 ? -14.808 2.848 10.694 1.00 96.06 232 LYS A C 1
ATOM 1924 O O . LYS A 1 232 ? 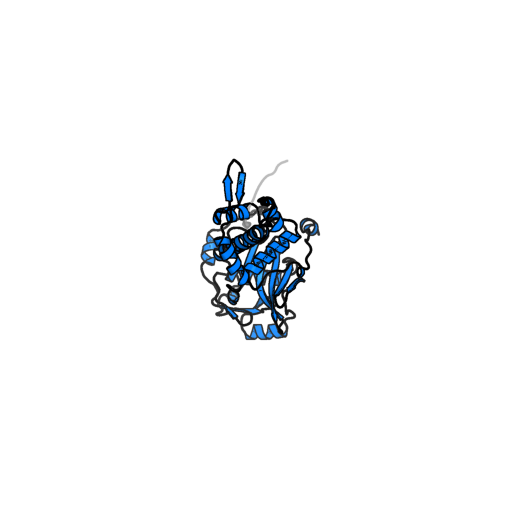-15.535 2.544 11.631 1.00 96.06 232 LYS A O 1
ATOM 1929 N N . GLN A 1 233 ? -14.455 1.973 9.753 1.00 95.44 233 GLN A N 1
ATOM 1930 C CA . GLN A 1 233 ? -14.903 0.582 9.790 1.00 95.44 233 GLN A CA 1
ATOM 1931 C C . GLN A 1 233 ? -14.262 -0.182 10.943 1.00 95.44 233 GLN A C 1
ATOM 1933 O O . GLN A 1 233 ? -14.984 -0.789 11.721 1.00 95.44 233 GLN A O 1
ATOM 1938 N N . THR A 1 234 ? -12.944 -0.094 11.090 1.00 96.12 234 THR A N 1
ATOM 1939 C CA . THR A 1 234 ? -12.201 -0.809 12.132 1.00 96.12 234 THR A CA 1
ATOM 1940 C C . THR A 1 234 ? -12.652 -0.403 13.538 1.00 96.12 234 THR A C 1
ATOM 1942 O O . THR A 1 234 ? -12.871 -1.263 14.385 1.00 96.12 234 THR A O 1
ATOM 1945 N N . ILE A 1 235 ? -12.858 0.894 13.787 1.00 94.94 235 ILE A N 1
ATOM 1946 C CA . ILE A 1 235 ? -13.314 1.385 15.095 1.00 94.94 235 ILE A CA 1
ATOM 1947 C C . ILE A 1 235 ? -14.763 0.953 15.365 1.00 94.94 235 ILE A C 1
ATOM 1949 O O . ILE A 1 235 ? -15.072 0.496 16.463 1.00 94.94 235 ILE A O 1
ATOM 1953 N N . LEU A 1 236 ? -15.656 1.037 14.370 1.00 93.38 236 LEU A N 1
ATOM 1954 C CA . LEU A 1 236 ? -17.043 0.587 14.537 1.00 93.38 236 LEU A CA 1
ATOM 1955 C C . LEU A 1 236 ? -17.157 -0.925 14.762 1.00 93.38 236 LEU A C 1
ATOM 1957 O O . LEU A 1 236 ? -18.014 -1.334 15.538 1.00 93.38 236 LEU A O 1
ATOM 1961 N N . GLU A 1 237 ? -16.305 -1.744 14.138 1.00 92.50 237 GLU A N 1
ATOM 1962 C CA . GLU A 1 237 ? -16.259 -3.195 14.377 1.00 92.50 237 GLU A CA 1
ATOM 1963 C C . GLU A 1 237 ? -16.024 -3.501 15.866 1.00 92.50 237 GLU A C 1
ATOM 1965 O O . GLU A 1 237 ? -16.778 -4.279 16.451 1.00 92.50 237 GLU A O 1
ATOM 1970 N N . ILE A 1 238 ? -15.056 -2.825 16.498 1.00 91.25 238 ILE A N 1
ATOM 1971 C CA . ILE A 1 238 ? -14.761 -2.971 17.934 1.00 91.25 238 ILE A CA 1
ATOM 1972 C C . ILE A 1 238 ? -15.951 -2.516 18.779 1.00 91.25 238 ILE A C 1
ATOM 1974 O O . ILE A 1 238 ? -16.444 -3.256 19.629 1.00 91.25 238 ILE A O 1
ATOM 1978 N N . LEU A 1 239 ? -16.457 -1.312 18.512 1.00 88.00 239 LEU A N 1
ATOM 1979 C CA . LEU A 1 239 ? -17.561 -0.726 19.271 1.00 88.00 239 LEU A CA 1
ATOM 1980 C C . LEU A 1 239 ? -18.849 -1.564 19.192 1.00 88.00 239 LEU A C 1
ATOM 1982 O O . LEU A 1 239 ? -19.611 -1.626 20.154 1.00 88.00 239 LEU A O 1
ATOM 1986 N N . ILE A 1 240 ? -19.102 -2.223 18.058 1.00 88.69 240 ILE A N 1
ATOM 1987 C CA . ILE A 1 240 ? -20.266 -3.100 17.868 1.00 88.69 240 ILE A CA 1
ATOM 1988 C C . ILE A 1 240 ? -20.063 -4.462 18.540 1.00 88.69 240 ILE A C 1
ATOM 1990 O O . ILE A 1 240 ? -21.036 -5.019 19.051 1.00 88.69 240 ILE A O 1
ATOM 1994 N N . ALA A 1 241 ? -18.839 -4.996 18.544 1.00 86.38 241 ALA A N 1
ATOM 1995 C CA . ALA A 1 241 ? -18.518 -6.264 19.198 1.00 86.38 241 ALA A CA 1
ATOM 1996 C C . ALA A 1 241 ? -18.635 -6.181 20.729 1.00 86.38 241 ALA A C 1
ATOM 1998 O O . ALA A 1 241 ? -19.001 -7.160 21.370 1.00 86.38 241 ALA A O 1
ATOM 1999 N N . LEU A 1 242 ? -18.405 -4.998 21.303 1.00 79.69 242 LEU A N 1
ATOM 2000 C CA . LEU A 1 242 ? -18.503 -4.722 22.739 1.00 79.69 242 LEU A CA 1
ATOM 2001 C C . LEU A 1 242 ? -19.940 -4.467 23.223 1.00 79.69 242 LEU A C 1
ATOM 2003 O O . LEU A 1 242 ? -20.136 -3.865 24.272 1.00 79.69 242 LEU A O 1
ATOM 2007 N N . LYS A 1 243 ? -20.989 -4.855 22.491 1.00 65.44 243 LYS A N 1
ATOM 2008 C CA . LYS A 1 243 ? -22.350 -4.658 23.013 1.00 65.44 243 LYS A CA 1
ATOM 2009 C C . LYS A 1 243 ? -22.562 -5.499 24.286 1.00 65.44 243 LYS A C 1
ATOM 2011 O O . LYS A 1 243 ? -22.249 -6.687 24.263 1.00 65.44 243 LYS A O 1
ATOM 2016 N N . PRO A 1 244 ? -23.103 -4.908 25.370 1.00 61.47 244 PRO A N 1
ATOM 2017 C CA . PRO A 1 244 ? -23.335 -5.625 26.620 1.00 61.47 244 PRO A CA 1
ATOM 2018 C C . PRO A 1 244 ? -24.275 -6.809 26.385 1.00 61.47 244 PRO A C 1
ATOM 2020 O O . PRO A 1 244 ? -25.288 -6.667 25.694 1.00 61.47 244 PRO A O 1
ATOM 2023 N N . GLN A 1 245 ? -23.943 -7.965 26.963 1.00 58.78 245 GLN A N 1
ATOM 2024 C CA . GLN A 1 245 ? -24.910 -9.052 27.097 1.00 58.78 245 GLN A CA 1
ATOM 2025 C C . GLN A 1 245 ? -26.001 -8.633 28.091 1.00 58.78 245 GLN A C 1
ATOM 2027 O O . GLN A 1 245 ? -25.741 -7.841 29.002 1.00 58.78 245 GLN A O 1
ATOM 2032 N N . GLU A 1 246 ? -27.234 -9.109 27.890 1.00 56.59 246 GLU A N 1
ATOM 2033 C CA . GLU A 1 246 ? -28.365 -8.767 28.761 1.00 56.59 246 GLU A CA 1
ATOM 2034 C C . GLU A 1 246 ? -28.008 -9.026 30.235 1.00 56.59 246 GLU A C 1
ATOM 2036 O O . GLU A 1 246 ? -27.639 -10.136 30.610 1.00 56.59 246 GLU A O 1
ATOM 2041 N N . GLY A 1 247 ? -28.086 -7.979 31.065 1.00 57.50 247 GLY A N 1
ATOM 2042 C CA . GLY A 1 247 ? -27.801 -8.049 32.503 1.00 57.50 247 GLY A CA 1
ATOM 2043 C C . GLY A 1 247 ? -26.385 -7.650 32.945 1.00 57.50 247 GLY A C 1
ATOM 2044 O O . GLY A 1 247 ? -26.135 -7.645 34.146 1.00 57.50 247 GLY A O 1
ATOM 2045 N N . GLN A 1 248 ? -25.473 -7.282 32.035 1.00 59.09 248 GLN A N 1
ATOM 2046 C CA . GLN A 1 248 ? -24.133 -6.780 32.391 1.00 59.09 248 GLN A CA 1
ATOM 2047 C C . GLN A 1 248 ? -24.019 -5.252 32.286 1.00 59.09 248 GLN A C 1
ATOM 2049 O O . GLN A 1 248 ? -24.698 -4.611 31.477 1.00 59.09 248 GLN A O 1
ATOM 2054 N N . GLU A 1 249 ? -23.135 -4.664 33.102 1.00 60.03 249 GLU A N 1
ATOM 2055 C CA . GLU A 1 249 ? -22.757 -3.254 32.969 1.00 60.03 249 GLU A CA 1
ATOM 2056 C C . GLU A 1 249 ? -22.244 -2.964 31.552 1.00 60.03 249 GLU A C 1
ATOM 2058 O O . GLU A 1 249 ? -21.638 -3.813 30.893 1.00 60.03 249 GLU A O 1
ATOM 2063 N N . LYS A 1 250 ? -22.497 -1.744 31.063 1.00 63.28 250 LYS A N 1
ATOM 2064 C CA . LYS A 1 250 ? -21.982 -1.318 29.758 1.00 63.28 250 LYS A CA 1
ATOM 2065 C C . LYS A 1 250 ? -20.451 -1.390 29.794 1.00 63.28 250 LYS A C 1
ATOM 2067 O O . LYS A 1 250 ? -19.865 -0.714 30.642 1.00 63.28 250 LYS A O 1
ATOM 2072 N N . PRO A 1 251 ? -19.802 -2.136 28.885 1.00 65.06 251 PRO A N 1
ATOM 2073 C CA . PRO A 1 251 ? -18.352 -2.196 28.863 1.00 65.06 251 PRO A CA 1
ATOM 2074 C C . PRO A 1 251 ? -17.789 -0.798 28.625 1.00 65.06 251 PRO A C 1
ATOM 2076 O O . PRO A 1 251 ? -18.244 -0.061 27.744 1.00 65.06 251 PRO A O 1
ATOM 2079 N N . GLN A 1 252 ? -16.815 -0.428 29.448 1.00 69.19 252 GLN A N 1
ATOM 2080 C CA . GLN A 1 252 ? -16.054 0.795 29.266 1.00 69.19 252 GLN A CA 1
ATOM 2081 C C . GLN A 1 252 ? -14.941 0.502 28.264 1.00 69.19 252 GLN A C 1
ATOM 2083 O O . GLN A 1 252 ? -14.184 -0.443 28.451 1.00 69.19 252 GLN A O 1
ATOM 2088 N N . LEU A 1 253 ? -14.880 1.288 27.189 1.00 80.69 253 LEU A N 1
ATOM 2089 C CA . LEU A 1 253 ? -13.792 1.238 26.219 1.00 80.69 253 LEU A CA 1
ATOM 2090 C C . LEU A 1 253 ? -13.116 2.602 26.173 1.00 80.69 253 LEU A C 1
ATOM 2092 O O . LEU A 1 253 ? -13.724 3.613 25.816 1.00 80.69 253 LEU A O 1
ATOM 2096 N N . THR A 1 254 ? -11.846 2.616 26.529 1.00 85.88 254 THR A N 1
ATOM 2097 C CA . THR A 1 254 ? -10.978 3.781 26.487 1.00 85.88 254 THR A CA 1
ATOM 2098 C C . THR A 1 254 ? -10.394 3.976 25.089 1.00 85.88 254 THR A C 1
ATOM 2100 O O . THR A 1 254 ? -10.274 3.052 24.285 1.00 85.88 254 THR A O 1
ATOM 2103 N N . ILE A 1 255 ? -9.963 5.205 24.795 1.00 88.38 255 ILE A N 1
ATOM 2104 C CA . ILE A 1 255 ? -9.258 5.510 23.541 1.00 88.38 255 ILE A CA 1
ATOM 2105 C C . ILE A 1 255 ? -7.971 4.676 23.421 1.00 88.38 255 ILE A C 1
ATOM 2107 O O . ILE A 1 255 ? -7.631 4.244 22.324 1.00 88.38 255 ILE A O 1
ATOM 2111 N N . ASN A 1 256 ? -7.276 4.423 24.534 1.00 89.56 256 ASN A N 1
ATOM 2112 C CA . ASN A 1 256 ? -6.037 3.646 24.533 1.00 89.56 256 ASN A CA 1
ATOM 2113 C C . ASN A 1 256 ? -6.284 2.181 24.145 1.00 89.56 256 ASN A C 1
ATOM 2115 O O . ASN A 1 256 ? -5.553 1.661 23.311 1.00 89.56 256 ASN A O 1
ATOM 2119 N N . GLU A 1 257 ? -7.356 1.557 24.638 1.00 90.56 257 GLU A N 1
ATOM 2120 C CA . GLU A 1 257 ? -7.720 0.186 24.245 1.00 90.56 257 GLU A CA 1
ATOM 2121 C C . GLU A 1 257 ? -8.069 0.090 22.751 1.00 90.56 257 GLU A C 1
ATOM 2123 O O . GLU A 1 257 ? -7.711 -0.889 22.094 1.00 90.56 257 GLU A O 1
ATOM 2128 N N . ILE A 1 258 ? -8.706 1.119 22.169 1.00 93.00 258 ILE A N 1
ATOM 2129 C CA . ILE A 1 258 ? -8.916 1.183 20.711 1.00 93.00 258 ILE A CA 1
ATOM 2130 C C . ILE A 1 258 ? -7.565 1.235 19.987 1.00 93.00 258 ILE A C 1
ATOM 2132 O O . ILE A 1 258 ? -7.362 0.504 19.016 1.00 93.00 258 ILE A O 1
ATOM 2136 N N . CYS A 1 259 ? -6.633 2.077 20.440 1.00 95.50 259 CYS A N 1
ATOM 2137 C CA . CYS A 1 259 ? -5.294 2.171 19.854 1.00 95.50 259 CYS A CA 1
ATOM 2138 C C . CYS A 1 259 ? -4.545 0.832 19.928 1.00 95.50 259 CYS A C 1
ATOM 2140 O O . CYS A 1 259 ? -3.977 0.406 18.928 1.00 95.50 259 CYS A O 1
ATOM 2142 N N . GLU A 1 260 ? -4.582 0.149 21.073 1.00 94.75 260 GLU A N 1
ATOM 2143 C CA . GLU A 1 260 ? -3.915 -1.142 21.289 1.00 94.75 260 GLU A CA 1
ATOM 2144 C C . GLU A 1 260 ? -4.492 -2.251 20.400 1.00 94.75 260 GLU A C 1
ATOM 2146 O O . GLU A 1 260 ? -3.741 -2.997 19.775 1.00 94.75 260 GLU A O 1
ATOM 2151 N N . GLN A 1 261 ? -5.820 -2.331 20.262 1.00 95.06 261 GLN A N 1
ATOM 2152 C CA . GLN A 1 261 ? -6.465 -3.353 19.425 1.00 95.06 261 GLN A CA 1
ATOM 2153 C C . GLN A 1 261 ? -6.291 -3.106 17.919 1.00 95.06 261 GLN A C 1
ATOM 2155 O O . GLN A 1 261 ? -6.325 -4.042 17.114 1.00 95.06 261 GLN A O 1
ATOM 2160 N N . THR A 1 262 ? -6.148 -1.844 17.505 1.00 97.19 262 THR A N 1
ATOM 2161 C CA . THR A 1 262 ? -6.146 -1.462 16.082 1.00 97.19 262 THR A CA 1
ATOM 2162 C C . THR A 1 262 ? -4.780 -1.083 15.531 1.00 97.19 262 THR A C 1
ATOM 2164 O O . THR A 1 262 ? -4.624 -1.047 14.308 1.00 97.19 262 THR A O 1
ATOM 2167 N N . SER A 1 263 ? -3.817 -0.775 16.400 1.00 98.31 263 SER A N 1
ATOM 2168 C CA . SER A 1 263 ? -2.564 -0.088 16.073 1.00 98.31 263 SER A CA 1
ATOM 2169 C C . SER A 1 263 ? -2.745 1.285 15.409 1.00 98.31 263 SER A C 1
ATOM 2171 O O . SER A 1 263 ? -1.798 1.820 14.834 1.00 98.31 263 SER A O 1
ATOM 2173 N N . ILE A 1 264 ? -3.933 1.891 15.471 1.00 98.38 264 ILE A N 1
ATOM 2174 C CA . ILE A 1 264 ? -4.170 3.251 14.968 1.00 98.38 264 ILE A CA 1
ATOM 2175 C C . ILE A 1 264 ? -3.655 4.254 16.004 1.00 98.38 264 ILE A C 1
ATOM 2177 O O . ILE A 1 264 ? -3.881 4.086 17.202 1.00 98.38 264 ILE A O 1
ATOM 2181 N N . LYS A 1 265 ? -2.960 5.309 15.557 1.00 96.62 265 LYS A N 1
ATOM 2182 C CA . LYS A 1 265 ? -2.523 6.384 16.457 1.00 96.62 265 LYS A CA 1
ATOM 2183 C C . LYS A 1 265 ? -3.712 7.071 17.130 1.00 96.62 265 LYS A C 1
ATOM 2185 O O . LYS A 1 265 ? -4.768 7.274 16.532 1.00 96.62 265 LYS A O 1
ATOM 2190 N N . LYS A 1 266 ? -3.494 7.522 18.367 1.00 94.50 266 LYS A N 1
ATOM 2191 C CA . LYS A 1 266 ? -4.500 8.202 19.197 1.00 94.50 266 LYS A CA 1
ATOM 2192 C C . LYS A 1 266 ? -5.174 9.381 18.491 1.00 94.50 266 LYS A C 1
ATOM 2194 O O . LYS A 1 266 ? -6.388 9.529 18.583 1.00 94.50 266 LYS A O 1
ATOM 2199 N N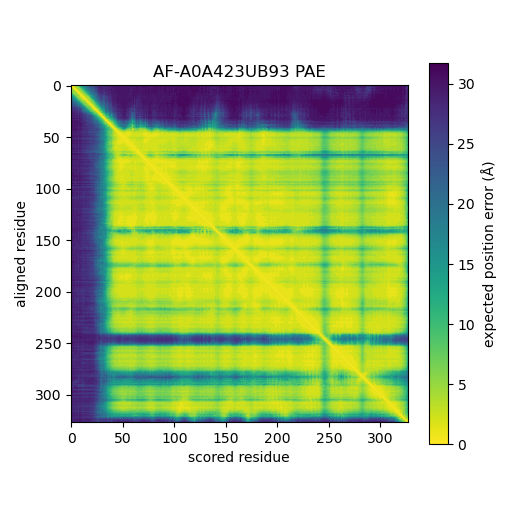 . GLU A 1 267 ? -4.403 10.193 17.773 1.00 94.88 267 GLU A N 1
ATOM 2200 C CA . GLU A 1 267 ? -4.914 11.339 17.009 1.00 94.88 267 GLU A CA 1
ATOM 2201 C C . GLU A 1 267 ? -5.938 10.922 15.946 1.00 94.88 267 GLU A C 1
ATOM 2203 O O . GLU A 1 267 ? -7.001 11.533 15.839 1.00 94.88 267 GLU A O 1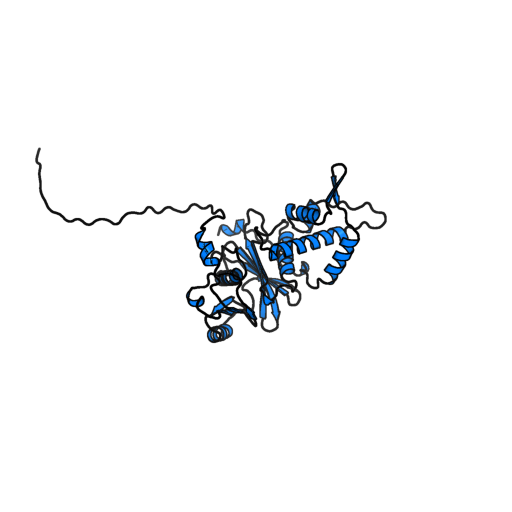
ATOM 2208 N N . ASP A 1 268 ? -5.656 9.847 15.206 1.00 96.75 268 ASP A N 1
ATOM 2209 C CA . ASP A 1 268 ? -6.530 9.338 14.147 1.00 96.75 268 ASP A CA 1
ATOM 2210 C C . ASP A 1 268 ? -7.790 8.678 14.730 1.00 96.75 268 ASP A C 1
ATOM 2212 O O . ASP A 1 268 ? -8.884 8.830 14.175 1.00 96.75 268 ASP A O 1
ATOM 2216 N N . VAL A 1 269 ? -7.672 8.007 15.885 1.00 96.00 269 VAL A N 1
ATOM 2217 C CA . VAL A 1 269 ? -8.824 7.478 16.639 1.00 96.00 269 VAL A CA 1
ATOM 2218 C C . VAL A 1 269 ? -9.733 8.616 17.097 1.00 96.00 269 VAL A C 1
ATOM 2220 O O . VAL A 1 269 ? -10.928 8.590 16.803 1.00 96.00 269 VAL A O 1
ATOM 2223 N N . ILE A 1 270 ? -9.180 9.637 17.763 1.00 93.00 270 ILE A N 1
ATOM 2224 C CA . ILE A 1 270 ? -9.942 10.804 18.235 1.00 93.00 270 ILE A CA 1
ATOM 2225 C C . ILE A 1 270 ? -10.601 11.510 17.052 1.00 93.00 270 ILE A C 1
ATOM 2227 O O . ILE A 1 270 ? -11.810 11.720 17.070 1.00 93.00 270 ILE A O 1
ATOM 2231 N N . SER A 1 271 ? -9.841 11.810 15.995 1.00 94.31 271 SER A N 1
ATOM 2232 C CA . SER A 1 271 ? -10.374 12.454 14.792 1.00 94.31 271 SER A CA 1
ATOM 2233 C C . SER A 1 271 ? -11.523 11.649 14.184 1.00 94.31 271 SER A C 1
ATOM 2235 O O . SER A 1 271 ? -12.549 12.213 13.804 1.00 94.31 271 SER A O 1
ATOM 2237 N N . THR A 1 272 ? -11.396 10.322 14.126 1.00 95.75 272 THR A N 1
ATOM 2238 C CA . THR A 1 272 ? -12.448 9.455 13.585 1.00 95.75 272 THR A CA 1
ATOM 2239 C C . THR A 1 272 ? -13.695 9.459 14.465 1.00 95.75 272 THR A C 1
ATOM 2241 O O . THR A 1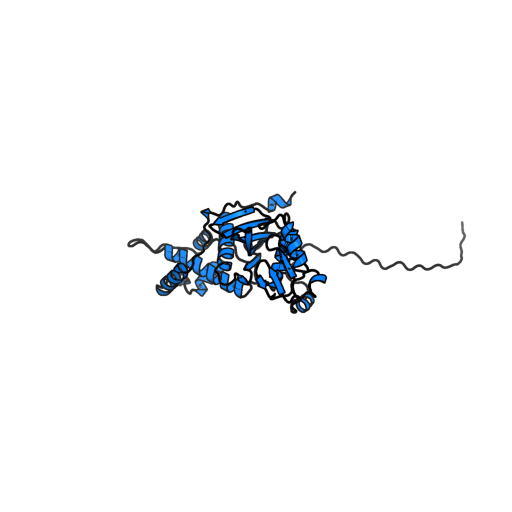 272 ? -14.794 9.602 13.937 1.00 95.75 272 THR A O 1
ATOM 2244 N N . LEU A 1 273 ? -13.552 9.343 15.786 1.00 92.75 273 LEU A N 1
ATOM 2245 C CA . LEU A 1 273 ? -14.681 9.369 16.721 1.00 92.75 273 LEU A CA 1
ATOM 2246 C C . LEU A 1 273 ? -15.410 10.718 16.710 1.00 92.75 273 LEU A C 1
ATOM 2248 O O . LEU A 1 273 ? -16.640 10.736 16.703 1.00 92.75 273 LEU A O 1
ATOM 2252 N N . THR A 1 274 ? -14.668 11.827 16.642 1.00 91.44 274 THR A N 1
ATOM 2253 C CA . THR A 1 274 ? -15.225 13.181 16.511 1.00 91.44 274 THR A CA 1
ATOM 2254 C C . THR A 1 274 ? -15.986 13.346 15.198 1.00 91.44 274 THR A C 1
ATOM 2256 O O . THR A 1 274 ? -17.125 13.794 15.212 1.00 91.44 274 THR A O 1
ATOM 2259 N N . ASN A 1 275 ? -15.417 12.911 14.067 1.00 91.25 275 ASN A N 1
ATOM 2260 C CA . ASN A 1 275 ? -16.082 12.982 12.757 1.00 91.25 275 ASN A CA 1
ATOM 2261 C C . ASN A 1 275 ? -17.334 12.094 12.650 1.00 91.25 275 ASN A C 1
ATOM 2263 O O . ASN A 1 275 ? -18.135 12.268 11.734 1.00 91.25 275 ASN A O 1
ATOM 2267 N N . LEU A 1 276 ? -17.470 11.098 13.527 1.00 89.00 276 LEU A N 1
ATOM 2268 C CA . LEU A 1 276 ? -18.653 10.244 13.621 1.00 89.00 276 LEU A CA 1
ATOM 2269 C C . LEU A 1 276 ? -19.652 10.728 14.679 1.00 89.00 276 LEU A C 1
ATOM 2271 O O . LEU A 1 276 ? -20.660 10.054 14.874 1.00 89.00 276 LEU A O 1
ATOM 2275 N N . GLU A 1 277 ? -19.359 11.837 15.367 1.00 88.44 277 GLU A N 1
ATOM 2276 C CA . GLU A 1 277 ? -20.166 12.383 16.466 1.00 88.44 277 GLU A CA 1
ATOM 2277 C C . GLU A 1 277 ? -20.400 11.360 17.595 1.00 88.44 277 GLU A C 1
ATOM 2279 O O . GLU A 1 277 ? -21.431 11.350 18.265 1.00 88.44 277 GLU A O 1
ATOM 2284 N N . LEU A 1 278 ? -19.432 10.458 17.805 1.00 84.62 278 LEU A N 1
ATOM 2285 C CA . LEU A 1 278 ? -19.545 9.386 18.797 1.00 84.62 278 LEU A CA 1
ATOM 2286 C C . LEU A 1 278 ? -19.010 9.787 20.164 1.00 84.62 278 LEU A C 1
ATOM 2288 O O . LEU A 1 278 ? -19.383 9.155 21.148 1.00 84.62 278 LEU A O 1
ATOM 2292 N N . ILE A 1 279 ? -18.128 10.784 20.230 1.00 82.75 279 ILE A N 1
ATOM 2293 C CA . ILE A 1 279 ? -17.484 11.229 21.464 1.00 82.75 279 ILE A CA 1
ATOM 2294 C C . ILE A 1 279 ? -18.241 12.420 22.060 1.00 82.75 279 ILE A C 1
ATOM 2296 O O . ILE A 1 279 ? -18.303 13.491 21.467 1.00 82.75 279 ILE A O 1
ATOM 2300 N N . ASN A 1 280 ? -18.809 12.230 23.250 1.00 78.75 280 ASN A N 1
ATOM 2301 C CA . ASN A 1 280 ? -19.516 13.267 24.001 1.00 78.75 280 ASN A CA 1
ATOM 2302 C C . ASN A 1 280 ? -18.815 13.512 25.336 1.00 78.75 280 ASN A C 1
ATOM 2304 O O . ASN A 1 280 ? -18.288 12.579 25.934 1.00 78.75 280 ASN A O 1
ATOM 2308 N N . TYR A 1 281 ? -18.823 14.749 25.830 1.00 76.81 281 TYR A N 1
ATOM 2309 C CA . TYR A 1 281 ? -18.294 15.075 27.155 1.00 76.81 281 TYR A CA 1
ATOM 2310 C C . TYR A 1 281 ? -19.443 15.200 28.157 1.00 76.81 281 TYR A C 1
ATOM 2312 O O . TYR A 1 281 ? -20.318 16.052 28.005 1.00 76.81 281 TYR A O 1
ATOM 2320 N N . TYR A 1 282 ? -19.458 14.348 29.179 1.00 70.38 282 TYR A N 1
ATOM 2321 C CA . TYR A 1 282 ? -20.499 14.317 30.201 1.00 70.38 282 TYR A CA 1
ATOM 2322 C C . TYR A 1 282 ? -19.880 14.180 31.594 1.00 70.38 282 TYR A C 1
ATOM 2324 O O . TYR A 1 282 ? -19.117 13.254 31.852 1.00 70.38 282 TYR A O 1
ATOM 2332 N N . ARG A 1 283 ? -20.209 15.112 32.503 1.00 72.00 283 ARG A N 1
ATOM 2333 C CA . ARG A 1 283 ? -19.750 15.126 33.912 1.00 72.00 283 ARG A CA 1
ATOM 2334 C C . ARG A 1 283 ? -18.236 14.915 34.095 1.00 72.00 283 ARG A C 1
ATOM 2336 O O . ARG A 1 283 ? -17.812 14.189 34.987 1.00 72.00 283 ARG A O 1
ATOM 2343 N N . GLY A 1 284 ? -17.416 15.545 33.257 1.00 70.88 284 GLY A N 1
ATOM 2344 C CA . GLY A 1 284 ? -15.958 15.431 33.368 1.00 70.88 284 GLY A CA 1
ATOM 2345 C C . GLY A 1 284 ? -15.339 14.246 32.617 1.00 70.88 284 GLY A C 1
ATOM 2346 O O . GLY A 1 284 ? -14.124 14.079 32.663 1.00 70.88 284 GLY A O 1
ATOM 2347 N N . GLN A 1 285 ? -16.142 13.419 31.938 1.00 69.25 285 GLN A N 1
ATOM 2348 C CA . GLN A 1 285 ? -15.687 12.212 31.247 1.00 69.25 285 GLN A CA 1
ATOM 2349 C C . GLN A 1 285 ? -16.122 12.194 29.780 1.00 69.25 285 GLN A C 1
ATOM 2351 O O . GLN A 1 285 ? -17.199 12.673 29.426 1.00 69.25 285 GLN A O 1
ATOM 2356 N N . TYR A 1 286 ? -15.291 11.600 28.923 1.00 72.25 286 TYR A N 1
ATOM 2357 C CA . TYR A 1 286 ? -15.666 11.303 27.545 1.00 72.25 286 TYR A CA 1
ATOM 2358 C C . TYR A 1 286 ? -16.461 9.997 27.492 1.00 72.25 286 TYR A C 1
ATOM 2360 O O . TYR A 1 286 ? -15.983 8.960 27.944 1.00 72.25 286 TYR A O 1
ATOM 2368 N N . ILE A 1 287 ? -17.661 10.048 26.919 1.00 75.38 287 ILE A N 1
ATOM 2369 C CA . ILE A 1 287 ? -18.543 8.898 26.715 1.00 75.38 287 ILE A CA 1
ATOM 2370 C C . ILE A 1 287 ? -18.714 8.628 25.219 1.00 75.38 287 ILE A C 1
ATOM 2372 O O . ILE A 1 287 ? -18.815 9.559 24.417 1.00 75.38 287 ILE A O 1
ATOM 2376 N N . LEU A 1 288 ? -18.775 7.347 24.846 1.00 78.50 288 LEU A N 1
ATOM 2377 C CA . LEU A 1 288 ? -19.033 6.918 23.472 1.00 78.50 288 LEU A CA 1
ATOM 2378 C C . LEU A 1 288 ? -20.508 6.559 23.287 1.00 78.50 288 LEU A C 1
ATOM 2380 O O . LEU A 1 288 ? -21.052 5.743 24.029 1.00 78.50 288 LEU A O 1
ATOM 2384 N N . THR A 1 289 ? -21.167 7.160 22.295 1.00 75.25 289 THR A N 1
ATOM 2385 C CA . THR A 1 289 ? -22.598 6.942 22.027 1.00 75.25 289 THR A CA 1
ATOM 2386 C C . THR A 1 289 ? -22.812 6.390 20.626 1.00 75.25 289 THR A C 1
ATOM 2388 O O . THR A 1 289 ? -22.599 7.091 19.649 1.00 75.25 289 THR A O 1
ATOM 2391 N N . LEU A 1 290 ? -23.274 5.142 20.514 1.00 81.81 290 LEU A N 1
ATOM 2392 C CA . LEU A 1 290 ? -23.599 4.510 19.231 1.00 81.81 290 LEU A CA 1
ATOM 2393 C C . LEU A 1 290 ? -25.102 4.587 18.960 1.00 81.81 290 LEU A C 1
ATOM 2395 O O . LEU A 1 290 ? -25.899 4.055 19.735 1.00 81.81 290 LEU A O 1
ATOM 2399 N N . ASN A 1 291 ? -25.496 5.174 17.831 1.00 82.38 291 ASN A N 1
ATOM 2400 C CA . ASN A 1 291 ? -26.884 5.125 17.375 1.00 82.38 291 ASN A CA 1
ATOM 2401 C C . ASN A 1 291 ? -27.168 3.837 16.563 1.00 82.38 291 ASN A C 1
ATOM 2403 O O . ASN A 1 291 ? -26.260 3.202 16.018 1.00 82.38 291 ASN A O 1
ATOM 2407 N N . LYS A 1 292 ? -28.439 3.411 16.513 1.00 85.19 292 LYS A N 1
ATOM 2408 C CA . LYS A 1 292 ? -28.844 2.164 15.829 1.00 85.19 292 LYS A CA 1
ATOM 2409 C C . LYS A 1 292 ? -28.607 2.227 14.317 1.00 85.19 292 LYS A C 1
ATOM 2411 O O . LYS A 1 292 ? -28.115 1.261 13.739 1.00 85.19 292 LYS A O 1
ATOM 2416 N N . GLU A 1 293 ? -28.881 3.376 13.706 1.00 89.25 293 GLU A N 1
ATOM 2417 C CA . GLU A 1 293 ? -28.740 3.592 12.265 1.00 89.25 293 GLU A CA 1
ATOM 2418 C C . GLU A 1 293 ? -27.294 3.394 11.781 1.00 89.25 293 GLU A C 1
ATOM 2420 O O . GLU A 1 293 ? -27.047 2.696 10.797 1.00 89.25 293 GLU A O 1
ATOM 2425 N N . LEU A 1 294 ? -26.311 3.942 12.501 1.00 88.12 294 LEU A N 1
ATOM 2426 C CA . LEU A 1 294 ? -24.893 3.791 12.183 1.00 88.12 294 LEU A CA 1
ATOM 2427 C C . LEU A 1 294 ? -24.464 2.325 12.250 1.00 88.12 294 LEU A C 1
ATOM 2429 O O . LEU A 1 294 ? -23.701 1.876 11.394 1.00 88.12 294 LEU A O 1
ATOM 2433 N N . VAL A 1 295 ? -24.976 1.573 13.228 1.00 88.88 295 VAL A N 1
ATOM 2434 C CA . VAL A 1 295 ? -24.706 0.136 13.366 1.00 88.88 295 VAL A CA 1
ATOM 2435 C C . VAL A 1 295 ? -25.285 -0.646 12.187 1.00 88.88 295 VAL A C 1
ATOM 2437 O O . VAL A 1 295 ? -24.588 -1.477 11.607 1.00 88.88 295 VAL A O 1
ATOM 2440 N N . GLU A 1 296 ? -26.532 -0.388 11.801 1.00 91.44 296 GLU A N 1
ATOM 2441 C CA . GLU A 1 296 ? -27.176 -1.058 10.664 1.00 91.44 296 GLU A CA 1
ATOM 2442 C C . GLU A 1 296 ? -26.487 -0.733 9.336 1.00 91.44 296 GLU A C 1
ATOM 2444 O O . GLU A 1 296 ? -26.197 -1.631 8.541 1.00 91.44 296 GLU A O 1
ATOM 2449 N N . ASN A 1 297 ? -26.154 0.540 9.115 1.00 92.62 297 ASN A N 1
ATOM 2450 C CA . ASN A 1 297 ? -25.413 0.976 7.936 1.00 92.62 297 ASN A CA 1
ATOM 2451 C C . ASN A 1 297 ? -24.019 0.344 7.886 1.00 92.62 297 ASN A C 1
ATOM 2453 O O . ASN A 1 297 ? -23.584 -0.108 6.825 1.00 92.62 297 ASN A O 1
ATOM 2457 N N . HIS A 1 298 ? -23.329 0.256 9.026 1.00 92.88 298 HIS A N 1
ATOM 2458 C CA . HIS A 1 298 ? -22.044 -0.426 9.114 1.00 92.88 298 HIS A CA 1
ATOM 2459 C C . HIS A 1 298 ? -22.172 -1.910 8.745 1.00 92.88 298 HIS A C 1
ATOM 2461 O O . HIS A 1 298 ? -21.442 -2.368 7.868 1.00 92.88 298 HIS A O 1
ATOM 2467 N N . LYS A 1 299 ? -23.145 -2.640 9.311 1.00 92.38 299 LYS A N 1
ATOM 2468 C CA . LYS A 1 299 ? -23.394 -4.056 8.979 1.00 92.38 299 LYS A CA 1
ATOM 2469 C C . LYS A 1 299 ? -23.596 -4.278 7.475 1.00 92.38 299 LYS A C 1
ATOM 2471 O O . LYS A 1 299 ? -22.880 -5.083 6.885 1.00 92.38 299 LYS A O 1
ATOM 2476 N N . LYS A 1 300 ? -24.458 -3.481 6.829 1.00 93.44 300 LYS A N 1
ATOM 2477 C CA . LYS A 1 300 ? -24.701 -3.544 5.370 1.00 93.44 300 LYS A CA 1
ATOM 2478 C C . LYS A 1 300 ? -23.432 -3.318 4.543 1.00 93.44 300 LYS A C 1
ATOM 2480 O O . LYS A 1 300 ? -23.256 -3.905 3.476 1.00 93.44 300 LYS A O 1
ATOM 2485 N N . VAL A 1 301 ? -22.552 -2.421 4.992 1.00 91.69 301 VAL A N 1
ATOM 2486 C CA . VAL A 1 301 ? -21.270 -2.160 4.320 1.00 91.69 301 VAL A CA 1
ATOM 2487 C C . VAL A 1 301 ? -20.304 -3.328 4.516 1.00 91.69 301 VAL A C 1
ATOM 2489 O O . VAL A 1 301 ? -19.599 -3.696 3.574 1.00 91.69 301 VAL A O 1
ATOM 2492 N N . MET A 1 302 ? -20.285 -3.922 5.707 1.00 91.00 302 MET A N 1
ATOM 2493 C CA . MET A 1 302 ? -19.405 -5.040 6.031 1.00 91.00 302 MET A CA 1
ATOM 2494 C C . MET A 1 302 ? -19.792 -6.333 5.316 1.00 91.00 302 MET A C 1
ATOM 2496 O O . MET A 1 302 ? -18.905 -7.018 4.817 1.00 91.00 302 MET A O 1
ATOM 2500 N N . GLU A 1 303 ? -21.085 -6.606 5.135 1.00 90.56 303 GLU A N 1
ATOM 2501 C CA . GLU A 1 303 ? -21.582 -7.733 4.325 1.00 90.56 303 GLU A CA 1
ATOM 2502 C C . GLU A 1 303 ? -21.086 -7.682 2.871 1.00 90.56 303 GLU A C 1
ATOM 2504 O O . GLU A 1 303 ? -20.822 -8.708 2.245 1.00 90.56 303 GLU A O 1
ATOM 2509 N N . LYS A 1 304 ? -20.901 -6.475 2.320 1.00 90.00 304 LYS A N 1
ATOM 2510 C CA . LYS A 1 304 ? -20.374 -6.280 0.960 1.00 90.00 304 LYS A CA 1
ATOM 2511 C C . LYS A 1 304 ? -18.852 -6.431 0.880 1.00 90.00 304 LYS A C 1
ATOM 2513 O O . LYS A 1 304 ? -18.311 -6.563 -0.223 1.00 90.00 304 LYS A O 1
ATOM 2518 N N . ARG A 1 305 ? -18.132 -6.389 2.007 1.00 89.19 305 ARG A N 1
ATOM 2519 C CA . ARG A 1 305 ? -16.664 -6.444 2.044 1.00 89.19 305 ARG A CA 1
ATOM 2520 C C . ARG A 1 305 ? -16.191 -7.895 1.973 1.00 89.19 305 ARG A C 1
ATOM 2522 O O . ARG A 1 305 ? -15.957 -8.543 2.983 1.00 89.19 305 ARG A O 1
ATOM 2529 N N . LYS A 1 306 ? -16.002 -8.383 0.745 1.00 85.31 306 LYS A N 1
ATOM 2530 C CA . LYS A 1 306 ? -15.631 -9.783 0.469 1.00 85.31 306 LYS A CA 1
ATOM 2531 C C . LYS A 1 306 ? -14.184 -10.150 0.807 1.00 85.31 306 LYS A C 1
ATOM 2533 O O . LYS A 1 306 ? -13.898 -11.323 1.009 1.00 85.31 306 LYS A O 1
ATOM 2538 N N . ILE A 1 307 ? -13.268 -9.179 0.815 1.00 88.56 307 ILE A N 1
ATOM 2539 C CA . ILE A 1 307 ? -11.832 -9.435 0.991 1.00 88.56 307 ILE A CA 1
ATOM 2540 C C . ILE A 1 307 ? -11.329 -8.679 2.225 1.00 88.56 307 ILE A C 1
ATOM 2542 O O . ILE A 1 307 ? -11.579 -7.477 2.375 1.00 88.56 307 ILE A O 1
ATOM 2546 N N . ARG A 1 308 ? -10.629 -9.407 3.098 1.00 95.06 308 ARG A N 1
ATOM 2547 C CA . ARG A 1 308 ? -9.995 -8.944 4.340 1.00 95.06 308 ARG A CA 1
ATOM 2548 C C . ARG A 1 308 ? -8.639 -9.613 4.491 1.00 95.06 308 ARG A C 1
ATOM 2550 O O . ARG A 1 308 ? -8.484 -10.764 4.072 1.00 95.06 308 ARG A O 1
ATOM 2557 N N . ILE A 1 309 ? -7.705 -8.922 5.133 1.00 97.50 309 ILE A N 1
ATOM 2558 C CA . ILE A 1 309 ? -6.506 -9.580 5.651 1.00 97.50 309 ILE A CA 1
ATOM 2559 C C . ILE A 1 309 ? -6.906 -10.501 6.803 1.00 97.50 309 ILE A C 1
ATOM 2561 O O . ILE A 1 309 ? -7.837 -10.231 7.556 1.00 97.50 309 ILE A O 1
ATOM 2565 N N . ASP A 1 310 ? -6.214 -11.626 6.890 1.00 96.88 310 ASP A N 1
ATOM 2566 C CA . ASP A 1 310 ? -6.417 -12.644 7.911 1.00 96.88 310 ASP A CA 1
ATOM 2567 C C . ASP A 1 310 ? -5.058 -12.936 8.526 1.00 96.88 310 ASP A C 1
ATOM 2569 O O . ASP A 1 310 ? -4.193 -13.515 7.867 1.00 96.88 310 ASP A O 1
ATOM 2573 N N . SER A 1 311 ? -4.857 -12.480 9.759 1.00 95.69 311 SER A N 1
ATOM 2574 C CA . SER A 1 311 ? -3.557 -12.501 10.430 1.00 95.69 311 SER A CA 1
ATOM 2575 C C . SER A 1 311 ? -2.955 -13.904 10.541 1.00 95.69 311 SER A C 1
ATOM 2577 O O . SER A 1 311 ? -1.737 -14.036 10.589 1.00 95.69 311 SER A O 1
ATOM 2579 N N . LYS A 1 312 ? -3.770 -14.967 10.478 1.00 97.19 312 LYS A N 1
ATOM 2580 C CA . LYS A 1 312 ? -3.299 -16.363 10.499 1.00 97.19 312 LYS A CA 1
ATOM 2581 C C . LYS A 1 312 ? -2.435 -16.736 9.293 1.00 97.19 312 LYS A C 1
ATOM 2583 O O . LYS A 1 312 ? -1.642 -17.668 9.382 1.00 97.19 312 LYS A O 1
ATOM 2588 N N . PHE A 1 313 ? -2.602 -16.028 8.178 1.00 97.69 313 PHE A N 1
ATOM 2589 C CA . PHE A 1 313 ? -1.834 -16.233 6.948 1.00 97.69 313 PHE A CA 1
ATOM 2590 C C . PHE A 1 313 ? -0.643 -15.273 6.832 1.00 97.69 313 PHE A C 1
ATOM 2592 O O . PHE A 1 313 ? 0.062 -15.312 5.826 1.00 97.69 313 PHE A O 1
ATOM 2599 N N . LEU A 1 314 ? -0.431 -14.391 7.818 1.00 97.75 314 LEU A N 1
ATOM 2600 C CA . LEU A 1 314 ? 0.735 -13.515 7.893 1.00 97.75 314 LEU A CA 1
ATOM 2601 C C . LEU A 1 314 ? 1.861 -14.240 8.637 1.00 97.75 314 LEU A C 1
ATOM 2603 O O . LEU A 1 314 ? 1.826 -14.405 9.854 1.00 97.75 314 LEU A O 1
ATOM 2607 N N . HIS A 1 315 ? 2.881 -14.655 7.893 1.00 96.12 315 HIS A N 1
ATOM 2608 C CA . HIS A 1 315 ? 4.083 -15.295 8.415 1.00 96.12 315 HIS A CA 1
ATOM 2609 C C . HIS A 1 315 ? 5.228 -14.285 8.404 1.00 96.12 315 HIS A C 1
ATOM 2611 O O . HIS A 1 315 ? 6.021 -14.210 7.464 1.00 96.12 315 HIS A O 1
ATOM 2617 N N . TRP A 1 316 ? 5.277 -13.459 9.446 1.00 96.25 316 TRP A N 1
ATOM 2618 C CA . TRP A 1 316 ? 6.214 -12.349 9.538 1.00 96.25 316 TRP A CA 1
ATOM 2619 C C . TRP A 1 316 ? 6.727 -12.157 10.964 1.00 96.25 316 TRP A C 1
ATOM 2621 O O . TRP A 1 316 ? 6.057 -12.490 11.941 1.00 96.25 316 TRP A O 1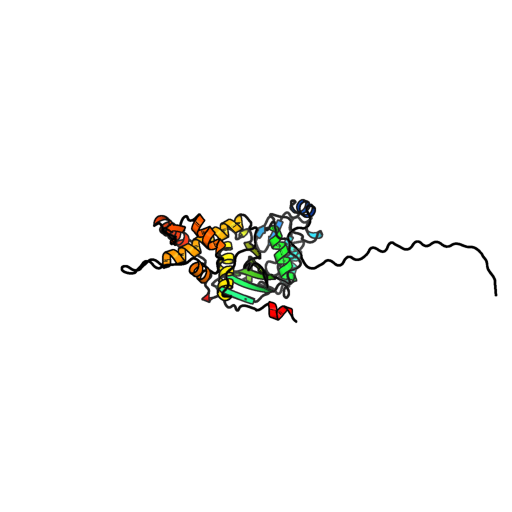
ATOM 2631 N N . THR A 1 317 ? 7.936 -11.617 11.085 1.00 91.50 317 THR A N 1
ATOM 2632 C CA . THR A 1 317 ? 8.554 -11.298 12.372 1.00 91.50 317 THR A CA 1
ATOM 2633 C C . THR A 1 317 ? 9.209 -9.924 12.277 1.00 91.50 317 THR A C 1
ATOM 2635 O O . THR A 1 317 ? 9.965 -9.694 11.322 1.00 91.50 317 THR A O 1
ATOM 2638 N N . PRO A 1 318 ? 8.964 -9.025 13.250 1.00 89.81 318 PRO A N 1
ATOM 2639 C CA . PRO A 1 318 ? 9.606 -7.721 13.294 1.00 89.81 318 PRO A CA 1
ATOM 2640 C C . PRO A 1 318 ? 11.129 -7.819 13.224 1.00 89.81 318 PRO A C 1
ATOM 2642 O O . PRO A 1 318 ? 11.752 -8.691 13.834 1.00 89.81 318 PRO A O 1
ATOM 2645 N N . LYS A 1 319 ? 11.742 -6.897 12.481 1.00 88.50 319 LYS A N 1
ATOM 2646 C CA . LYS A 1 319 ? 13.199 -6.776 12.369 1.00 88.50 319 LYS A CA 1
ATOM 2647 C C . LYS A 1 319 ? 13.656 -5.523 13.100 1.00 88.50 319 LYS A C 1
ATOM 2649 O O . LYS A 1 319 ? 13.122 -4.444 12.873 1.00 88.50 319 LYS A O 1
ATOM 2654 N N . ASP A 1 320 ? 14.688 -5.674 13.920 1.00 83.50 320 ASP A N 1
ATOM 2655 C CA . ASP A 1 320 ? 15.383 -4.556 14.553 1.00 83.50 320 ASP A CA 1
ATOM 2656 C C . ASP A 1 320 ? 16.408 -3.971 13.565 1.00 83.50 320 ASP A C 1
ATOM 2658 O O . ASP A 1 320 ? 17.485 -4.539 13.345 1.00 83.50 320 ASP A O 1
ATOM 2662 N N . TRP A 1 321 ? 16.031 -2.879 12.896 1.00 83.25 321 TRP A N 1
ATOM 2663 C CA . TRP A 1 321 ? 16.873 -2.225 11.890 1.00 83.25 321 TRP A CA 1
ATOM 2664 C C . TRP A 1 321 ? 18.004 -1.388 12.501 1.00 83.25 321 TRP A C 1
ATOM 2666 O O . TRP A 1 321 ? 19.101 -1.390 11.933 1.00 83.25 321 TRP A O 1
ATOM 2676 N N . ALA A 1 322 ? 17.814 -0.861 13.716 1.00 74.75 322 ALA A N 1
ATOM 2677 C CA . ALA A 1 322 ? 18.821 -0.077 14.435 1.00 74.75 322 ALA A CA 1
ATOM 2678 C C . ALA A 1 322 ? 20.085 -0.896 14.742 1.00 74.75 322 ALA A C 1
ATOM 2680 O O . ALA A 1 322 ? 21.207 -0.385 14.731 1.00 74.75 322 ALA A O 1
ATOM 2681 N N . LYS A 1 323 ? 19.934 -2.208 14.967 1.00 67.38 323 LYS A N 1
ATOM 2682 C CA . LYS A 1 323 ? 21.071 -3.127 15.161 1.00 67.38 323 LYS A CA 1
ATOM 2683 C C . LYS A 1 323 ? 21.742 -3.561 13.858 1.00 67.38 323 LYS A C 1
ATOM 2685 O O . LYS A 1 323 ? 22.912 -3.939 13.876 1.00 67.38 323 LYS A O 1
ATOM 2690 N N . ARG A 1 324 ? 21.028 -3.522 12.730 1.00 62.22 324 ARG A N 1
ATOM 2691 C CA . ARG A 1 324 ? 21.519 -3.995 11.423 1.00 62.22 324 ARG A CA 1
ATOM 2692 C C . ARG A 1 324 ? 22.257 -2.932 10.614 1.00 62.22 324 ARG A C 1
ATOM 2694 O O . ARG A 1 324 ? 22.993 -3.301 9.708 1.00 62.22 324 ARG A O 1
ATOM 2701 N N . GLY A 1 325 ? 22.104 -1.649 10.941 1.00 52.56 325 GLY A N 1
ATOM 2702 C CA . GLY A 1 325 ? 22.848 -0.551 10.309 1.00 52.56 325 GLY A CA 1
ATOM 2703 C C . GLY A 1 325 ? 24.338 -0.475 10.676 1.00 52.56 325 GLY A C 1
ATOM 2704 O O . GLY A 1 325 ? 25.050 0.347 10.111 1.00 52.56 325 GLY A O 1
ATOM 2705 N N . LYS A 1 326 ? 24.818 -1.314 11.607 1.00 46.47 326 LYS A N 1
ATOM 2706 C CA . LYS A 1 326 ? 26.209 -1.311 12.102 1.00 46.47 326 LYS A CA 1
ATOM 2707 C C . LYS A 1 326 ? 27.166 -2.271 11.372 1.00 46.47 326 LYS A C 1
ATOM 2709 O O . LYS A 1 326 ? 28.288 -2.432 11.841 1.00 46.47 326 LYS A O 1
ATOM 2714 N N . TRP A 1 327 ? 26.741 -2.900 10.272 1.00 34.53 327 TRP A N 1
ATOM 2715 C CA . TRP A 1 327 ? 27.546 -3.871 9.516 1.00 34.53 327 TRP A CA 1
ATOM 2716 C C . TRP A 1 327 ? 27.530 -3.615 8.007 1.00 34.53 327 TRP A C 1
ATOM 2718 O O . TRP A 1 327 ? 26.437 -3.355 7.435 1.00 34.53 327 TRP A O 1
#

Radius of gyration: 26.89 Å; Cα contacts (8 Å, |Δi|>4): 455; chains: 1; bounding box: 107×64×63 Å

InterPro domains:
  IPR002717 Histone acetyltransferase domain, MYST-type [PF01853] (101-285)
  IPR002717 Histone acetyltransferase domain, MYST-type [PS51726] (40-318)
  IPR016181 Acyl-CoA N-acyltransferase [SSF55729] (41-318)
  IPR036388 Winged helix-like DNA-binding domain superfamily [G3DSA:1.10.10.10] (219-306)
  IPR040706 MYST, zinc finger domain [PF17772] (42-96)
  IPR050603 MYST family histone acetyltransferases [PTHR10615] (32-322)

pLDDT: mean 84.13, std 21.46, range [24.89, 98.88]

Secondary structure (DSSP, 8-state):
-------------PPPP----PPPPS---S---TTHHHHTTS---S-EEETTEEE--SS-----GGGTTSS-EEE-TTT--EESSHHHHHHHHTT---SS-SSEEEEEETTEEEEEEETTTTHHHHHHHHHHHHTT-TT---SS--TTEEEEEEEEEETTEEEEEEEEEEESS-TT-EEESEEEE-GGGTTSSHHHHHHHHHHHHHHHTT--BEE-SSPPHHHHHHHHHHHHHHHHHHHHHTPPPTTSPPPP--HHHHHHHH-B-HHHHHHHHHHTT-EEEETTEEEE---HHHHHHHHHHHHT------GGGB------HHHHTT-

Solvent-accessible surface area (backbone atoms only — not comparable to full-atom values): 19490 Å² total; per-residue (Å²): 136,89,81,88,81,90,84,91,83,88,84,92,78,88,78,80,82,86,76,82,85,79,80,84,76,95,76,85,73,100,76,84,67,83,67,62,61,61,62,49,73,47,65,50,50,62,29,36,34,47,71,97,42,77,45,69,55,76,32,32,47,90,63,63,73,94,54,44,83,36,70,44,42,28,32,40,55,28,60,42,54,71,29,85,35,68,72,56,39,55,61,42,61,79,68,49,90,53,46,37,67,79,50,48,76,31,30,60,57,93,46,42,34,33,26,47,27,50,14,62,82,35,41,71,45,42,28,34,48,33,44,62,45,19,20,74,35,84,92,63,84,75,40,78,77,32,56,65,30,34,36,42,39,32,24,45,54,57,99,84,33,33,41,71,41,30,37,36,30,24,52,67,76,48,98,80,42,36,50,27,63,45,76,48,50,43,77,97,44,53,96,70,56,51,60,55,43,55,54,50,47,44,34,52,53,28,50,72,61,75,38,55,27,43,68,45,80,86,62,53,74,72,52,47,56,49,49,54,54,46,54,51,49,59,53,47,54,54,62,61,69,54,60,56,58,95,94,53,75,77,70,84,81,54,72,64,58,53,24,70,78,51,11,40,33,64,68,60,52,51,52,47,36,53,77,65,69,22,63,43,82,54,98,94,40,82,44,81,56,85,59,71,67,61,53,53,53,48,51,62,54,51,75,68,56,87,77,76,83,55,74,90,42,50,64,78,76,80,77,73,48,84,75,56,74,78,112

Nearest PDB structures (foldseek):
  5j9w-assembly1_E  TM=9.748E-01  e=6.990E-40  Saccharomyces cerevisiae S288C
  6maj-assembly1_A  TM=9.601E-01  e=2.580E-39  Homo sapiens
  3toa-assembly1_A  TM=9.583E-01  e=1.208E-38  Homo sapiens
  7cmr-assembly1_A  TM=9.528E-01  e=7.511E-39  Homo sapiens
  9fkr-assembly1_B  TM=9.602E-01  e=9.204E-37  Homo sapiens

Foldseek 3Di:
DDDDDDDDDDDDDDDDDDDDDDDDDPDDDDDDDPPVLVVFADALEQWEAAPPDIDGFDIHFCDPPVQSPANYWYAYQFQRDIDRDPVRNVVCVVVPPGQHHPADFQFDDDQKTKGKDQCVVSVSSQLSVLRVVCSHDSPRDDRNPRRQKIKIFMFGQDPSHTGTQWIFIDGLDDPQQALTADTDGDPVNPPVCVSLQRVQVSQLVCLLVQAAHDHDPDDDPVNVVSLLVNLLLLLLVVVVVQCDDPPDDRDDDDLVNSCRVRSHDSVSNVVSQVVVVQWDDDPNDTGGDDDPVSNVVSVVVVVPNPDHDDSVRRRDHDDDVVVVVPD

Sequence (327 aa):
MNSSISNLGDIEIPNVLNQQQTVPRQTGSLATHSDDHAITRIKNMRMIELGKYRIKPWYFSPYPQEYTNLDCIYICEFCLKYRKSRKCLERHLQKCPFKHPPGNEIYRKGSISFFELDGRKNKLYAQNLCLLAKLFLDHKTLYYDTDPFLFYVMTEYDNRGYHIVGYFSKEKESSEDYNVACILTLPPYQRKGYGKLLIEFSYELSKFEGKTGSPEKPLSDLGLLSYRSYWKQTILEILIALKPQEGQEKPQLTINEICEQTSIKKEDVISTLTNLELINYYRGQYILTLNKELVENHKKVMEKRKIRIDSKFLHWTPKDWAKRGKW

Mean predicted aligned error: 9.86 Å

Organism: Penaeus vannamei (NCBI:txid6689)